Protein AF-A0A4R9A5M0-F1 (afdb_monomer)

Nearest PDB structures (foldseek):
  5f3q-assembly1_B  TM=1.730E-01  e=3.640E+00  Entamoeba histolytica
  5c21-assembly1_A  TM=1.491E-01  e=7.101E+00  Escherichia coli

Structure (mmCIF, N/CA/C/O backbone):
data_AF-A0A4R9A5M0-F1
#
_entry.id   AF-A0A4R9A5M0-F1
#
loop_
_atom_site.group_PDB
_atom_site.id
_atom_site.type_symbol
_atom_site.label_atom_id
_atom_site.label_alt_id
_atom_site.label_comp_id
_atom_site.label_asym_id
_atom_site.label_entity_id
_atom_site.label_seq_id
_atom_site.pdbx_PDB_ins_code
_atom_site.Cartn_x
_atom_site.Cartn_y
_atom_site.Cartn_z
_atom_site.occupancy
_atom_site.B_iso_or_equiv
_atom_site.auth_seq_id
_atom_site.auth_comp_id
_atom_site.auth_asym_id
_atom_site.auth_atom_id
_atom_site.pdbx_PDB_model_num
ATOM 1 N N . MET A 1 1 ? -5.828 -37.920 -7.975 1.00 35.66 1 MET A N 1
ATOM 2 C CA . MET A 1 1 ? -5.058 -37.395 -9.123 1.00 35.66 1 MET A CA 1
ATOM 3 C C . MET A 1 1 ? -5.971 -36.455 -9.887 1.00 35.66 1 MET A C 1
ATOM 5 O O . MET A 1 1 ? -6.717 -36.891 -10.754 1.00 35.66 1 MET A O 1
ATOM 9 N N . GLU A 1 2 ? -6.006 -35.195 -9.462 1.00 32.59 2 GLU A N 1
ATOM 10 C CA . GLU A 1 2 ? -6.803 -34.153 -10.111 1.00 32.59 2 GLU A CA 1
ATOM 11 C C . GLU A 1 2 ? -6.109 -33.715 -11.398 1.00 32.59 2 GLU A C 1
ATOM 13 O O . GLU A 1 2 ? -4.916 -33.412 -11.406 1.00 32.59 2 GLU A O 1
ATOM 18 N N . LYS A 1 3 ? -6.861 -33.736 -12.500 1.00 37.00 3 LYS A N 1
ATOM 19 C CA . LYS A 1 3 ? -6.408 -33.251 -13.800 1.00 37.00 3 LYS A CA 1
ATOM 20 C C . LYS A 1 3 ? -6.193 -31.743 -13.698 1.00 37.00 3 LYS A C 1
ATOM 22 O O . LYS A 1 3 ? -7.129 -30.999 -13.419 1.00 37.00 3 LYS A O 1
ATOM 27 N N . THR A 1 4 ? -4.960 -31.316 -13.939 1.00 44.00 4 THR A N 1
ATOM 28 C CA . THR A 1 4 ? -4.576 -29.928 -14.191 1.00 44.00 4 THR A CA 1
ATOM 29 C C . THR A 1 4 ? -5.423 -29.387 -15.341 1.00 44.00 4 THR A C 1
ATOM 31 O O . THR A 1 4 ? -5.232 -29.778 -16.490 1.00 44.00 4 THR A O 1
ATOM 34 N N . GLY A 1 5 ? -6.411 -28.555 -15.012 1.00 40.84 5 GLY A N 1
ATOM 35 C CA . GLY A 1 5 ? -7.274 -27.904 -15.990 1.00 40.84 5 GLY A CA 1
ATOM 36 C C . GLY A 1 5 ? -6.470 -26.906 -16.809 1.00 40.84 5 GLY A C 1
ATOM 37 O O . GLY A 1 5 ? -6.098 -25.849 -16.301 1.00 40.84 5 GLY A O 1
ATOM 38 N N . GLU A 1 6 ? -6.188 -27.259 -18.060 1.00 36.06 6 GLU A N 1
ATOM 39 C CA . GLU A 1 6 ? -5.744 -26.294 -19.057 1.00 36.06 6 GLU A CA 1
ATOM 40 C C . GLU A 1 6 ? -6.829 -25.217 -19.217 1.00 36.06 6 GLU A C 1
ATOM 42 O O . GLU A 1 6 ? -8.017 -25.558 -19.282 1.00 36.06 6 GLU A O 1
ATOM 47 N N . PRO A 1 7 ? -6.458 -23.925 -19.250 1.00 40.47 7 PRO A N 1
ATOM 48 C CA . PRO A 1 7 ? -7.424 -22.853 -19.422 1.00 40.47 7 PRO A CA 1
ATOM 49 C C . PRO A 1 7 ? -8.140 -23.026 -20.760 1.00 40.47 7 PRO A C 1
ATOM 51 O O . PRO A 1 7 ? -7.517 -23.207 -21.810 1.00 40.47 7 PRO A O 1
ATOM 54 N N . THR A 1 8 ? -9.469 -22.987 -20.727 1.00 39.22 8 THR A N 1
ATOM 55 C CA . THR A 1 8 ? -10.257 -23.168 -21.949 1.00 39.22 8 THR A CA 1
ATOM 56 C C . THR A 1 8 ? -10.152 -21.916 -22.829 1.00 39.22 8 THR A C 1
ATOM 58 O O . THR A 1 8 ? -10.066 -20.799 -22.312 1.00 39.22 8 THR A O 1
ATOM 61 N N . PRO A 1 9 ? -10.224 -22.038 -24.170 1.00 41.62 9 PRO A N 1
ATOM 62 C CA . PRO A 1 9 ? -10.133 -20.897 -25.092 1.00 41.62 9 PRO A CA 1
ATOM 63 C C . PRO A 1 9 ? -11.133 -19.753 -24.822 1.00 41.62 9 PRO A C 1
ATOM 65 O O . PRO A 1 9 ? -10.933 -18.628 -25.283 1.00 41.62 9 PRO A O 1
ATOM 68 N N . GLY A 1 10 ? -12.210 -20.020 -24.072 1.00 34.28 10 GLY A N 1
ATOM 69 C CA . GLY A 1 10 ? -13.182 -19.019 -23.630 1.00 34.28 10 GLY A CA 1
ATOM 70 C C . GLY A 1 10 ? -12.668 -18.075 -22.536 1.00 34.28 10 GLY A C 1
ATOM 71 O O . GLY A 1 10 ? -13.037 -16.904 -22.532 1.00 34.28 10 GLY A O 1
ATOM 72 N N . GLU A 1 11 ? -11.767 -18.527 -21.661 1.00 37.56 11 GLU A N 1
ATOM 73 C CA . GLU A 1 11 ? -11.209 -17.710 -20.570 1.00 37.56 11 GLU A CA 1
ATOM 74 C C . GLU A 1 11 ? -10.209 -16.667 -21.097 1.00 37.56 11 GLU A C 1
ATOM 76 O O . GLU A 1 11 ? -10.134 -15.552 -20.584 1.00 37.56 11 GLU A O 1
ATOM 81 N N . LEU A 1 12 ? -9.525 -16.971 -22.207 1.00 39.72 12 LEU A N 1
ATOM 82 C CA . LEU A 1 12 ? -8.676 -16.019 -22.936 1.00 39.72 12 LEU A CA 1
ATOM 83 C C . LEU A 1 12 ? -9.489 -14.958 -23.702 1.00 39.72 12 LEU A C 1
ATOM 85 O O . LEU A 1 12 ? -8.998 -13.851 -23.928 1.00 39.72 12 LEU A O 1
ATOM 89 N N . ARG A 1 13 ? -10.742 -15.253 -24.083 1.00 34.25 13 ARG A N 1
ATOM 90 C CA . ARG A 1 13 ? -11.608 -14.299 -24.803 1.00 34.25 13 ARG A CA 1
ATOM 91 C C . ARG A 1 13 ? -12.078 -13.138 -23.932 1.00 34.25 13 ARG A C 1
ATOM 93 O O . ARG A 1 13 ? -12.210 -12.036 -24.457 1.00 34.25 13 ARG A O 1
ATOM 100 N N . LEU A 1 14 ? -12.253 -13.339 -22.625 1.00 37.94 14 LEU A N 1
ATOM 101 C CA . LEU A 1 14 ? -12.681 -12.274 -21.708 1.00 37.94 14 LEU A CA 1
ATOM 102 C C . LEU A 1 14 ? -11.653 -11.134 -21.584 1.00 37.94 14 LEU A C 1
ATOM 104 O O . LEU A 1 14 ? -12.050 -9.997 -21.358 1.00 37.94 14 LEU A O 1
ATOM 108 N N . TYR A 1 15 ? -10.363 -11.396 -21.827 1.00 35.31 15 TYR A N 1
ATOM 109 C CA . TYR A 1 15 ? -9.324 -10.354 -21.858 1.00 35.31 15 TYR A CA 1
ATOM 110 C C . TYR A 1 15 ? -9.129 -9.704 -23.235 1.00 35.31 15 TYR A C 1
ATOM 112 O O . TYR A 1 15 ? -8.584 -8.606 -23.322 1.00 35.31 15 TYR A O 1
ATOM 120 N N . ALA A 1 16 ? -9.575 -10.354 -24.312 1.00 40.09 16 ALA A N 1
ATOM 121 C CA . ALA A 1 16 ? -9.420 -9.849 -25.677 1.00 40.09 16 ALA A CA 1
ATOM 122 C C . ALA A 1 16 ? -10.628 -9.033 -26.174 1.00 40.09 16 ALA A C 1
ATOM 124 O O . ALA A 1 16 ? -10.501 -8.302 -27.153 1.00 40.09 16 ALA A O 1
ATOM 125 N N . GLN A 1 17 ? -11.799 -9.166 -25.541 1.00 35.28 17 GLN A N 1
ATOM 126 C CA . GLN A 1 17 ? -13.060 -8.661 -26.100 1.00 35.28 17 GLN A CA 1
ATOM 127 C C . GLN A 1 17 ? -13.553 -7.312 -25.552 1.00 35.28 17 GLN A C 1
ATOM 129 O O . GLN A 1 17 ? -14.550 -6.816 -26.068 1.00 35.28 17 GLN A O 1
ATOM 134 N N . SER A 1 18 ? -12.889 -6.678 -24.576 1.00 38.41 18 SER A N 1
ATOM 135 C CA . SER A 1 18 ? -13.429 -5.453 -23.951 1.00 38.41 18 SER A CA 1
ATOM 136 C C . SER A 1 18 ? -12.561 -4.196 -24.012 1.00 38.41 18 SER A C 1
ATOM 138 O O . SER A 1 18 ? -12.869 -3.232 -23.317 1.00 38.41 18 SER A O 1
ATOM 140 N N . VAL A 1 19 ? -11.508 -4.139 -24.829 1.00 41.75 19 VAL A N 1
ATOM 141 C CA . VAL A 1 19 ? -10.786 -2.875 -25.041 1.00 41.75 19 VAL A CA 1
ATOM 142 C C . VAL A 1 19 ? -10.495 -2.746 -26.527 1.00 41.75 19 VAL A C 1
ATOM 144 O O . VAL A 1 19 ? -9.643 -3.450 -27.066 1.00 41.75 19 VAL A O 1
ATOM 147 N N . SER A 1 20 ? -11.235 -1.867 -27.207 1.00 45.81 20 SER A N 1
ATOM 148 C CA . SER A 1 20 ? -10.822 -1.326 -28.503 1.00 45.81 20 SER A CA 1
ATOM 149 C C . SER A 1 20 ? -9.331 -1.021 -28.429 1.00 45.81 20 SER A C 1
ATOM 151 O O . SER A 1 20 ? -8.917 -0.327 -27.498 1.00 45.81 20 SER A O 1
ATOM 153 N N . ARG A 1 21 ? -8.530 -1.584 -29.349 1.00 41.12 21 ARG A N 1
ATOM 154 C CA . ARG A 1 21 ? -7.079 -1.372 -29.360 1.00 41.12 21 ARG A CA 1
ATOM 155 C C . ARG A 1 21 ? -6.842 0.131 -29.204 1.00 41.12 21 ARG A C 1
ATOM 157 O O . ARG A 1 21 ? -7.335 0.878 -30.047 1.00 41.12 21 ARG A O 1
ATOM 164 N N . PRO A 1 22 ? -6.173 0.565 -28.132 1.00 43.41 22 PRO A N 1
ATOM 165 C CA . PRO A 1 22 ? -6.060 1.978 -27.860 1.00 43.41 22 PRO A CA 1
ATOM 166 C C . PRO A 1 22 ? -5.410 2.700 -29.039 1.00 43.41 22 PRO A C 1
ATOM 168 O O . PRO A 1 22 ? -4.352 2.280 -29.515 1.00 43.41 22 PRO A O 1
ATOM 171 N N . GLU A 1 23 ? -6.063 3.750 -29.535 1.00 37.53 23 GLU A N 1
ATOM 172 C CA . GLU A 1 23 ? -5.488 4.614 -30.560 1.00 37.53 23 GLU A CA 1
ATOM 173 C C . GLU A 1 23 ? -4.326 5.400 -29.931 1.00 37.53 23 GLU A C 1
ATOM 175 O O . GLU A 1 23 ? -4.499 6.097 -28.933 1.00 37.53 23 GLU A O 1
ATOM 180 N N . GLY A 1 24 ? -3.115 5.219 -30.467 1.00 49.28 24 GLY A N 1
ATOM 181 C CA . GLY A 1 24 ? -1.885 5.864 -29.992 1.00 49.28 24 GLY A CA 1
ATOM 182 C C . GLY A 1 24 ? -0.700 4.897 -29.842 1.00 49.28 24 GLY A C 1
ATOM 183 O O . GLY A 1 24 ? -0.868 3.673 -29.889 1.00 49.28 24 GLY A O 1
ATOM 184 N N . PRO A 1 25 ? 0.535 5.403 -29.675 1.00 43.47 25 PRO A N 1
ATOM 185 C CA . PRO A 1 25 ? 1.687 4.554 -29.409 1.00 43.47 25 PRO A CA 1
ATOM 186 C C . PRO A 1 25 ? 1.491 3.848 -28.063 1.00 43.47 25 PRO A C 1
ATOM 188 O O . PRO A 1 25 ? 1.329 4.503 -27.039 1.00 43.47 25 PRO A O 1
ATOM 191 N N . LEU A 1 26 ? 1.595 2.514 -28.026 1.00 42.66 26 LEU A N 1
ATOM 192 C CA . LEU A 1 26 ? 1.544 1.703 -26.790 1.00 42.66 26 LEU A CA 1
ATOM 193 C C . LEU A 1 26 ? 2.497 2.202 -25.679 1.00 42.66 26 LEU A C 1
ATOM 195 O O . LEU A 1 26 ? 2.307 1.896 -24.506 1.00 42.66 26 LEU A O 1
ATOM 199 N N . LEU A 1 27 ? 3.522 2.975 -26.049 1.00 40.44 27 LEU A N 1
ATOM 200 C CA . LEU A 1 27 ? 4.479 3.616 -25.147 1.00 40.44 27 LEU A CA 1
ATOM 201 C C . LEU A 1 27 ? 3.872 4.746 -24.295 1.00 40.44 27 LEU A C 1
ATOM 203 O O . LEU A 1 27 ? 4.370 4.998 -23.199 1.00 40.44 27 LEU A O 1
ATOM 207 N N . GLU A 1 28 ? 2.796 5.397 -24.741 1.00 40.88 28 GLU A N 1
ATOM 208 C CA . GLU A 1 28 ? 2.136 6.479 -23.992 1.00 40.88 28 GLU A CA 1
ATOM 209 C C . GLU A 1 28 ? 1.224 5.954 -22.869 1.00 40.88 28 GLU A C 1
ATOM 211 O O . GLU A 1 28 ? 0.959 6.657 -21.890 1.00 40.88 28 GLU A O 1
ATOM 216 N N . TRP A 1 29 ? 0.826 4.679 -22.951 1.00 45.06 29 TRP A N 1
ATOM 217 C CA . TRP A 1 29 ? -0.177 4.042 -22.088 1.00 45.06 29 TRP A CA 1
ATOM 218 C C . TRP A 1 29 ? 0.340 3.623 -20.708 1.00 45.06 29 TRP A C 1
ATOM 220 O O . TRP A 1 29 ? -0.380 2.982 -19.948 1.00 45.06 29 TRP A O 1
ATOM 230 N N . GLY A 1 30 ? 1.572 3.992 -20.345 1.00 51.84 30 GLY A N 1
ATOM 231 C CA . GLY A 1 30 ? 2.095 3.709 -19.006 1.00 51.84 30 GLY A CA 1
ATOM 232 C C . GLY A 1 30 ? 2.150 2.211 -18.702 1.00 51.84 30 GLY A C 1
ATOM 233 O O . GLY A 1 30 ? 1.792 1.794 -17.604 1.00 51.84 30 GLY A O 1
ATOM 234 N N . LEU A 1 31 ? 2.572 1.403 -19.682 1.00 54.44 31 LEU A N 1
ATOM 235 C CA . LEU A 1 31 ? 2.814 -0.023 -19.481 1.00 54.44 31 LEU A CA 1
ATOM 236 C C . LEU A 1 31 ? 3.771 -0.217 -18.297 1.00 54.44 31 LEU A C 1
ATOM 238 O O . LEU A 1 31 ? 4.841 0.392 -18.261 1.00 54.44 31 LEU A O 1
ATOM 242 N N . LEU A 1 32 ? 3.401 -1.102 -17.366 1.00 61.94 32 LEU A N 1
ATOM 243 C CA . LEU A 1 32 ? 4.216 -1.433 -16.189 1.00 61.94 32 LEU A CA 1
ATOM 244 C C . LEU A 1 32 ? 5.607 -1.964 -16.569 1.00 61.94 32 LEU A C 1
ATOM 246 O O . LEU A 1 32 ? 6.559 -1.832 -15.806 1.00 61.94 32 LEU A O 1
ATOM 250 N N . HIS A 1 33 ? 5.723 -2.566 -17.753 1.00 70.56 33 HIS A N 1
ATOM 251 C CA . HIS A 1 33 ? 6.931 -3.214 -18.254 1.00 70.56 33 HIS A CA 1
ATOM 252 C C . HIS A 1 33 ? 6.864 -3.394 -19.781 1.00 70.56 33 HIS A C 1
ATOM 254 O O . HIS A 1 33 ? 5.792 -3.383 -20.394 1.00 70.56 33 HIS A O 1
ATOM 260 N N . ARG A 1 34 ? 8.009 -3.649 -20.416 1.00 77.12 34 ARG A N 1
ATOM 261 C CA . ARG A 1 34 ? 8.104 -3.983 -21.847 1.00 77.12 34 ARG A CA 1
ATOM 262 C C . ARG A 1 34 ? 7.996 -5.494 -22.047 1.00 77.12 34 ARG A C 1
ATOM 264 O O . ARG A 1 34 ? 8.403 -6.262 -21.184 1.00 77.12 34 ARG A O 1
ATOM 271 N N . ARG A 1 35 ? 7.535 -5.944 -23.222 1.00 76.81 35 ARG A N 1
ATOM 272 C CA . ARG A 1 35 ? 7.482 -7.383 -23.565 1.00 76.81 35 ARG A CA 1
ATOM 273 C C . ARG A 1 35 ? 8.830 -8.084 -23.362 1.00 76.81 35 ARG A C 1
ATOM 275 O O . ARG A 1 35 ? 8.862 -9.173 -22.815 1.00 76.81 35 ARG A O 1
ATOM 282 N N . GLY A 1 36 ? 9.937 -7.440 -23.743 1.00 80.50 36 GLY A N 1
ATOM 283 C CA . GLY A 1 36 ? 11.289 -7.995 -23.583 1.00 80.50 36 GLY A CA 1
ATOM 284 C C . GLY A 1 36 ? 11.764 -8.134 -22.130 1.00 80.50 36 GLY A C 1
ATOM 285 O O . GLY A 1 36 ? 12.877 -8.592 -21.886 1.00 80.50 36 GLY A O 1
ATOM 286 N N . HIS A 1 37 ? 10.959 -7.710 -21.153 1.00 84.31 37 HIS A N 1
ATOM 287 C CA . HIS A 1 37 ? 11.246 -7.945 -19.744 1.00 84.31 37 HIS A CA 1
ATOM 288 C C . HIS A 1 37 ? 10.789 -9.317 -19.256 1.00 84.31 37 HIS A C 1
ATOM 290 O O . HIS A 1 37 ? 11.328 -9.768 -18.248 1.00 84.31 37 HIS A O 1
ATOM 296 N N . TRP A 1 38 ? 9.861 -9.949 -19.975 1.00 84.62 38 TRP A N 1
ATOM 297 C CA . TRP A 1 38 ? 9.206 -11.190 -19.587 1.00 84.62 38 TRP A CA 1
ATOM 298 C C . TRP A 1 38 ? 9.905 -12.423 -20.139 1.00 84.62 38 TRP A C 1
ATOM 300 O O . TRP A 1 38 ? 10.239 -12.478 -21.323 1.00 84.62 38 TRP A O 1
ATOM 310 N N . ASP A 1 39 ? 10.006 -13.438 -19.292 1.00 89.06 39 ASP A N 1
ATOM 311 C CA . ASP A 1 39 ? 10.124 -14.826 -19.711 1.00 89.06 39 ASP A CA 1
ATOM 312 C C . ASP A 1 39 ? 8.705 -15.399 -19.793 1.00 89.06 39 ASP A C 1
ATOM 314 O O . ASP A 1 39 ? 8.147 -15.878 -18.809 1.00 89.06 39 ASP A O 1
ATOM 318 N N . LEU A 1 40 ? 8.065 -15.255 -20.956 1.00 87.06 40 LEU A N 1
ATOM 319 C CA . LEU A 1 40 ? 6.659 -15.638 -21.110 1.00 87.06 40 LEU A CA 1
ATOM 320 C C . LEU A 1 40 ? 6.433 -17.135 -20.883 1.00 87.06 40 LEU A C 1
ATOM 322 O O . LEU A 1 40 ? 5.365 -17.504 -20.412 1.00 87.06 40 LEU A O 1
ATOM 326 N N . GLU A 1 41 ? 7.411 -17.982 -21.193 1.00 89.38 41 GLU A N 1
ATOM 327 C CA . GLU A 1 41 ? 7.273 -19.426 -21.016 1.00 89.38 41 GLU A CA 1
ATOM 328 C C . GLU A 1 41 ? 7.208 -19.783 -19.527 1.00 89.38 41 GLU A C 1
ATOM 330 O O . GLU A 1 41 ? 6.281 -20.467 -19.093 1.00 89.38 41 GLU A O 1
ATOM 335 N N . ALA A 1 42 ? 8.118 -19.229 -18.723 1.00 89.94 42 ALA A N 1
ATOM 336 C CA . ALA A 1 42 ? 8.135 -19.469 -17.284 1.00 89.94 42 ALA A CA 1
ATOM 337 C C . ALA A 1 42 ? 7.043 -18.691 -16.522 1.00 89.94 42 ALA A C 1
ATOM 339 O O . ALA A 1 42 ? 6.487 -19.188 -15.542 1.00 89.94 42 ALA A O 1
ATOM 340 N N . GLN A 1 43 ? 6.730 -17.461 -16.940 1.00 91.19 43 GLN A N 1
ATOM 341 C CA . GLN A 1 43 ? 5.928 -16.527 -16.139 1.00 91.19 43 GLN A CA 1
ATOM 342 C C . GLN A 1 43 ? 4.445 -16.496 -16.508 1.00 91.19 43 GLN A C 1
ATOM 344 O O . GLN A 1 43 ? 3.634 -16.070 -15.687 1.00 91.19 43 GLN A O 1
ATOM 349 N N . LEU A 1 44 ? 4.043 -16.937 -17.703 1.00 89.19 44 LEU A N 1
ATOM 350 C CA . LEU A 1 44 ? 2.630 -16.918 -18.095 1.00 89.19 44 LEU A CA 1
ATOM 351 C C . LEU A 1 44 ? 1.749 -17.831 -17.212 1.00 89.19 44 LEU A C 1
ATOM 353 O O . LEU A 1 44 ? 0.689 -17.370 -16.777 1.00 89.19 44 LEU A O 1
ATOM 357 N N . PRO A 1 45 ? 2.164 -19.065 -16.851 1.00 92.06 45 PRO A N 1
ATOM 358 C CA . PRO A 1 45 ? 1.407 -19.883 -15.899 1.00 92.06 45 PRO A CA 1
ATOM 359 C C . PRO A 1 45 ? 1.292 -19.233 -14.510 1.00 92.06 45 PRO A C 1
ATOM 361 O O . PRO A 1 45 ? 0.241 -19.306 -13.864 1.00 92.06 45 PRO A O 1
ATOM 364 N N . VAL A 1 46 ? 2.358 -18.555 -14.066 1.00 92.25 46 VAL A N 1
ATOM 365 C CA . VAL A 1 46 ? 2.394 -17.819 -12.793 1.00 92.25 46 VAL A CA 1
ATOM 366 C C . VAL A 1 46 ? 1.429 -16.637 -12.835 1.00 92.25 46 VAL A C 1
ATOM 368 O O . VAL A 1 46 ? 0.643 -16.472 -11.909 1.00 92.25 46 VAL A O 1
ATOM 371 N N . LEU A 1 47 ? 1.410 -15.872 -13.931 1.00 89.81 47 LEU A N 1
ATOM 372 C CA . LEU A 1 47 ? 0.480 -14.761 -14.138 1.00 89.81 47 LEU A CA 1
ATOM 373 C C . LEU A 1 47 ? -0.976 -15.212 -14.028 1.00 89.81 47 LEU A C 1
ATOM 375 O O . LEU A 1 47 ? -1.739 -14.612 -13.275 1.00 89.81 47 LEU A O 1
ATOM 379 N N . PHE A 1 48 ? -1.370 -16.273 -14.735 1.00 90.50 48 PHE A N 1
ATOM 380 C CA . PHE A 1 48 ? -2.749 -16.763 -14.663 1.00 90.50 48 PHE A CA 1
ATOM 381 C C . PHE A 1 48 ? -3.113 -17.265 -13.267 1.00 90.50 48 PHE A C 1
ATOM 383 O O . PHE A 1 48 ? -4.208 -16.989 -12.775 1.00 90.50 48 PHE A O 1
ATOM 390 N N . THR A 1 49 ? -2.181 -17.947 -12.601 1.00 90.75 49 THR A N 1
ATOM 391 C CA . THR A 1 49 ? -2.372 -18.384 -11.215 1.00 90.75 49 THR A CA 1
ATOM 392 C C . THR A 1 49 ? -2.543 -17.187 -10.285 1.00 90.75 49 THR A C 1
ATOM 394 O O . THR A 1 49 ? -3.498 -17.156 -9.513 1.00 90.75 49 THR A O 1
ATOM 397 N N . PHE A 1 50 ? -1.681 -16.175 -10.400 1.00 91.12 50 PHE A N 1
ATOM 398 C CA . PHE A 1 50 ? -1.742 -14.948 -9.614 1.00 91.12 50 PHE A CA 1
ATOM 399 C C . PHE A 1 50 ? -3.070 -14.214 -9.822 1.00 91.12 50 PHE A C 1
ATOM 401 O O . PHE A 1 50 ? -3.759 -13.900 -8.854 1.00 91.12 50 PHE A O 1
ATOM 408 N N . VAL A 1 51 ? -3.475 -13.996 -11.076 1.00 90.38 51 VAL A N 1
ATOM 409 C CA . VAL A 1 51 ? -4.740 -13.329 -11.412 1.00 90.38 51 VAL A CA 1
ATOM 410 C C . VAL A 1 51 ? -5.931 -14.098 -10.849 1.00 90.38 51 VAL A C 1
ATOM 412 O O . VAL A 1 51 ? -6.835 -13.483 -10.295 1.00 90.38 51 VAL A O 1
ATOM 415 N N . ARG A 1 52 ? -5.935 -15.433 -10.928 1.00 90.19 52 ARG A N 1
ATOM 416 C CA . ARG A 1 52 ? -7.016 -16.255 -10.367 1.00 90.19 52 ARG A CA 1
ATOM 417 C C . ARG A 1 52 ? -7.073 -16.162 -8.842 1.00 90.19 52 ARG A C 1
ATOM 419 O O . ARG A 1 52 ? -8.155 -15.981 -8.290 1.00 90.19 52 ARG A O 1
ATOM 426 N N . THR A 1 53 ? -5.931 -16.273 -8.169 1.00 91.19 53 THR A N 1
ATOM 427 C CA . THR A 1 53 ? -5.847 -16.277 -6.700 1.00 91.19 53 THR A CA 1
ATOM 428 C C . THR A 1 53 ? -6.110 -14.893 -6.104 1.00 91.19 53 THR A C 1
ATOM 430 O O . THR A 1 53 ? -6.771 -14.774 -5.075 1.00 91.19 53 THR A O 1
ATOM 433 N N . HIS A 1 54 ? -5.648 -13.831 -6.764 1.00 92.75 54 HIS A N 1
ATOM 434 C CA . HIS A 1 54 ? -5.701 -12.453 -6.267 1.00 92.75 54 HIS A CA 1
ATOM 435 C C . HIS A 1 54 ? -6.647 -11.565 -7.082 1.00 92.75 54 HIS A C 1
ATOM 437 O O . HIS A 1 54 ? -6.504 -10.339 -7.096 1.00 92.75 54 HIS A O 1
ATOM 443 N N . ARG A 1 55 ? -7.646 -12.181 -7.730 1.00 91.25 55 ARG A N 1
ATOM 444 C CA . ARG A 1 55 ? -8.579 -11.534 -8.662 1.00 91.25 55 ARG A CA 1
ATOM 445 C C . ARG A 1 55 ? -9.177 -10.242 -8.122 1.00 91.25 55 ARG A C 1
ATOM 447 O O . ARG A 1 55 ? -9.195 -9.249 -8.829 1.00 91.25 55 ARG A O 1
ATOM 454 N N . SER A 1 56 ? -9.599 -10.228 -6.857 1.00 91.81 56 SER A N 1
ATOM 455 C CA . SER A 1 56 ? -10.195 -9.034 -6.241 1.00 91.81 56 SER A CA 1
ATOM 456 C C . SER A 1 56 ? -9.253 -7.821 -6.256 1.00 91.81 56 SER A C 1
ATOM 458 O O . SER A 1 56 ? -9.671 -6.726 -6.625 1.00 91.81 56 SER A O 1
ATOM 460 N N . ALA A 1 57 ? -7.972 -7.998 -5.913 1.00 90.81 57 ALA A N 1
ATOM 461 C CA . ALA A 1 57 ? -7.000 -6.902 -5.929 1.00 90.81 57 ALA A CA 1
ATOM 462 C C . ALA A 1 57 ? -6.668 -6.458 -7.364 1.00 90.81 57 ALA A C 1
ATOM 464 O O . ALA A 1 57 ? -6.553 -5.262 -7.633 1.00 90.81 57 ALA A O 1
ATOM 465 N N . VAL A 1 58 ? -6.544 -7.420 -8.286 1.00 89.44 58 VAL A N 1
ATOM 466 C CA . VAL A 1 58 ? -6.262 -7.158 -9.705 1.00 89.44 58 VAL A CA 1
ATOM 467 C C . VAL A 1 58 ? -7.419 -6.406 -10.363 1.00 89.44 58 VAL A C 1
ATOM 469 O O . VAL A 1 58 ? -7.189 -5.362 -10.966 1.00 89.44 58 VAL A O 1
ATOM 472 N N . ASP A 1 59 ? -8.654 -6.878 -10.199 1.00 89.94 59 ASP A N 1
ATOM 473 C CA . ASP A 1 59 ? -9.849 -6.273 -10.792 1.00 89.94 59 ASP A CA 1
ATOM 474 C C . ASP A 1 59 ? -10.065 -4.848 -10.259 1.00 89.94 59 ASP A C 1
ATOM 476 O O . ASP A 1 59 ? -10.357 -3.937 -11.038 1.00 89.94 59 ASP A O 1
ATOM 480 N N . GLN A 1 60 ? -9.844 -4.611 -8.958 1.00 91.62 60 GLN A N 1
ATOM 481 C CA . GLN A 1 60 ? -9.896 -3.259 -8.389 1.00 91.62 60 GLN A CA 1
ATOM 482 C C . GLN A 1 60 ? -8.814 -2.344 -8.980 1.00 91.62 60 GLN A C 1
ATOM 484 O O . GLN A 1 60 ? -9.110 -1.201 -9.323 1.00 91.62 60 GLN A O 1
ATOM 489 N N . TYR A 1 61 ? -7.578 -2.827 -9.138 1.00 90.75 61 TYR A N 1
ATOM 490 C CA . TYR A 1 61 ? -6.490 -2.030 -9.710 1.00 90.75 61 TYR A CA 1
ATOM 491 C C . TYR A 1 61 ? -6.702 -1.717 -11.194 1.00 90.75 61 TYR A C 1
ATOM 493 O O . TYR A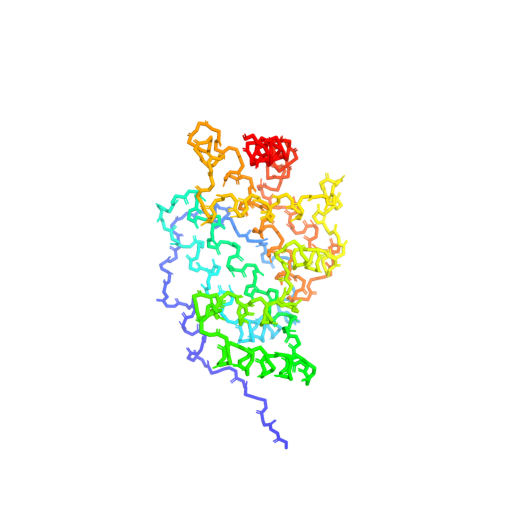 1 61 ? -6.517 -0.576 -11.618 1.00 90.75 61 TYR A O 1
ATOM 501 N N . VAL A 1 62 ? -7.145 -2.699 -11.984 1.00 87.88 62 VAL A N 1
ATOM 502 C CA . VAL A 1 62 ? -7.506 -2.498 -13.394 1.00 87.88 62 VAL A CA 1
ATOM 503 C C . VAL A 1 62 ? -8.661 -1.509 -13.505 1.00 87.88 62 VAL A C 1
ATOM 505 O O . VAL A 1 62 ? -8.597 -0.592 -14.322 1.00 87.88 62 VAL A O 1
ATOM 508 N N . SER A 1 63 ? -9.685 -1.639 -12.659 1.00 87.94 63 SER A N 1
ATOM 509 C CA . SER A 1 63 ? -10.794 -0.682 -12.614 1.00 87.94 63 SER A CA 1
ATOM 510 C C . SER A 1 63 ? -10.278 0.718 -12.302 1.00 87.94 63 SER A C 1
ATOM 512 O O . SER A 1 63 ? -10.541 1.641 -13.064 1.00 87.94 63 SER A O 1
ATOM 514 N N . TYR A 1 64 ? -9.459 0.865 -11.257 1.00 89.38 64 TYR A N 1
ATOM 515 C CA . TYR A 1 64 ? -8.838 2.130 -10.864 1.00 89.38 64 TYR A CA 1
ATOM 516 C C . TYR A 1 64 ? -8.070 2.802 -12.013 1.00 89.38 64 TYR A C 1
ATOM 518 O O . TYR A 1 64 ? -8.260 3.994 -12.252 1.00 89.38 64 TYR A O 1
ATOM 526 N N . LYS A 1 65 ? -7.249 2.050 -12.760 1.00 85.81 65 LYS A N 1
ATOM 527 C CA . LYS A 1 65 ? -6.492 2.588 -13.906 1.00 85.81 65 LYS A CA 1
ATOM 528 C C . LYS A 1 65 ? -7.391 3.043 -15.058 1.00 85.81 65 LYS A C 1
ATOM 530 O O . LYS A 1 65 ? -6.985 3.920 -15.815 1.00 85.81 65 LYS A O 1
ATOM 535 N N . ASN A 1 66 ? -8.591 2.478 -15.168 1.00 81.56 66 ASN A N 1
ATOM 536 C CA . ASN A 1 66 ? -9.545 2.761 -16.235 1.00 81.56 66 ASN A CA 1
ATOM 537 C C . ASN A 1 66 ? -10.671 3.728 -15.831 1.00 81.56 66 ASN A C 1
ATOM 539 O O . ASN A 1 66 ? -11.511 4.023 -16.674 1.00 81.56 66 ASN A O 1
ATOM 543 N N . VAL A 1 67 ? -10.720 4.235 -14.590 1.00 79.44 67 VAL A N 1
ATOM 544 C CA . VAL A 1 67 ? -11.737 5.223 -14.181 1.00 79.44 67 VAL A CA 1
ATOM 545 C C . VAL A 1 67 ? -11.324 6.632 -14.636 1.00 79.44 67 VAL A C 1
ATOM 547 O O . VAL A 1 67 ? -10.401 7.215 -14.052 1.00 79.44 67 VAL A O 1
ATOM 550 N N . PRO A 1 68 ? -12.002 7.242 -15.630 1.00 73.06 68 PRO A N 1
ATOM 551 C CA . PRO A 1 68 ? -11.763 8.638 -15.972 1.00 73.06 68 PRO A CA 1
ATOM 552 C C . PRO A 1 68 ? -12.324 9.574 -14.889 1.00 73.06 68 PRO A C 1
ATOM 554 O O . PRO A 1 68 ? -13.329 9.283 -14.246 1.00 73.06 68 PRO A O 1
ATOM 557 N N . GLY A 1 69 ? -11.690 10.736 -14.705 1.00 73.38 69 GLY A N 1
ATOM 558 C CA . GLY A 1 69 ? -12.307 11.873 -14.006 1.00 73.38 69 GLY A CA 1
ATOM 559 C C . GLY A 1 69 ? -12.467 11.773 -12.481 1.00 73.38 69 GLY A C 1
ATOM 560 O O . GLY A 1 69 ? -13.167 12.598 -11.902 1.00 73.38 69 GLY A O 1
ATOM 561 N N . CYS A 1 70 ? -11.831 10.816 -11.800 1.00 82.38 70 CYS A N 1
ATOM 562 C CA . CYS A 1 70 ? -11.876 10.744 -10.335 1.00 82.38 70 CYS A CA 1
ATOM 563 C C . CYS A 1 70 ? -10.985 11.805 -9.657 1.00 82.38 70 CYS A C 1
ATOM 565 O O . CYS A 1 70 ? -9.864 12.074 -10.099 1.00 82.38 70 CYS A O 1
ATOM 567 N N . THR A 1 71 ? -11.475 12.389 -8.555 1.00 87.12 71 THR A N 1
ATOM 568 C CA . THR A 1 71 ? -10.719 13.351 -7.734 1.00 87.12 71 THR A CA 1
ATOM 569 C C . THR A 1 71 ? -9.514 12.683 -7.067 1.00 87.12 71 THR A C 1
ATOM 571 O O . THR A 1 71 ? -9.495 11.467 -6.859 1.00 87.12 71 THR A O 1
ATOM 574 N N . TRP A 1 72 ? -8.497 13.462 -6.690 1.00 86.00 72 TRP A N 1
ATOM 575 C CA . TRP A 1 72 ? -7.292 12.919 -6.049 1.00 86.00 72 TRP A CA 1
ATOM 576 C C . TRP A 1 72 ? -7.577 12.249 -4.701 1.00 86.00 72 TRP A C 1
ATOM 578 O O . TRP A 1 72 ? -6.992 11.213 -4.401 1.00 86.00 72 TRP A O 1
ATOM 588 N N . GLN A 1 73 ? -8.533 12.774 -3.935 1.00 86.94 73 GLN A N 1
ATOM 589 C CA . GLN A 1 73 ? -9.015 12.168 -2.694 1.00 86.94 73 GLN A CA 1
ATOM 590 C C . GLN A 1 73 ? -9.595 10.775 -2.952 1.00 86.94 73 GLN A C 1
ATOM 592 O O . GLN A 1 73 ? -9.233 9.816 -2.273 1.00 86.94 73 GLN A O 1
ATOM 597 N N . MET A 1 74 ? -10.450 10.648 -3.972 1.00 88.12 74 MET A N 1
ATOM 598 C CA . MET A 1 74 ? -11.045 9.366 -4.343 1.00 88.12 74 MET A CA 1
ATOM 599 C C . MET A 1 74 ? -9.978 8.385 -4.834 1.00 88.12 74 MET A C 1
ATOM 601 O O . MET A 1 74 ? -9.968 7.229 -4.422 1.00 88.12 74 MET A O 1
ATOM 605 N N . ARG A 1 75 ? -9.030 8.849 -5.662 1.00 89.81 75 ARG A N 1
ATOM 606 C CA . ARG A 1 75 ? -7.890 8.035 -6.118 1.00 89.81 75 ARG A CA 1
ATOM 607 C C . ARG A 1 75 ? -7.097 7.476 -4.948 1.00 89.81 75 ARG A C 1
ATOM 609 O O . ARG A 1 75 ? -6.759 6.297 -4.942 1.00 89.81 75 ARG A O 1
ATOM 616 N N . PHE A 1 76 ? -6.817 8.325 -3.971 1.00 90.75 76 PHE A N 1
ATOM 617 C CA . PHE A 1 76 ? -6.074 7.960 -2.781 1.00 90.75 76 PHE A CA 1
ATOM 618 C C . PHE A 1 76 ? -6.821 6.926 -1.934 1.00 90.75 76 PHE A C 1
ATOM 620 O O . PHE A 1 76 ? -6.251 5.891 -1.596 1.00 90.75 76 PHE A O 1
ATOM 627 N N . ALA A 1 77 ? -8.112 7.148 -1.677 1.00 90.44 77 ALA A N 1
ATOM 628 C CA . ALA A 1 77 ? -8.957 6.210 -0.940 1.00 90.44 77 ALA A CA 1
ATOM 629 C C . ALA A 1 77 ? -9.039 4.834 -1.627 1.00 90.44 77 ALA A C 1
ATOM 631 O O . ALA A 1 77 ? -8.838 3.804 -0.981 1.00 90.44 77 ALA A O 1
ATOM 632 N N . VAL A 1 78 ? -9.265 4.815 -2.945 1.00 92.19 78 VAL A N 1
ATOM 633 C CA . VAL A 1 78 ? -9.344 3.579 -3.737 1.00 92.19 78 VAL A CA 1
ATOM 634 C C . VAL A 1 78 ? -8.017 2.821 -3.718 1.00 92.19 78 VAL A C 1
ATOM 636 O O . VAL A 1 78 ? -8.006 1.610 -3.512 1.00 92.19 78 VAL A O 1
ATOM 639 N N . LEU A 1 79 ? -6.884 3.509 -3.873 1.00 93.50 79 LEU A N 1
ATOM 640 C CA . LEU A 1 79 ? -5.576 2.855 -3.864 1.00 93.50 79 LEU A CA 1
ATOM 641 C C . LEU A 1 79 ? -5.228 2.218 -2.521 1.00 93.50 79 LEU A C 1
ATOM 643 O O . LEU A 1 79 ? -4.659 1.126 -2.508 1.00 93.50 79 LEU A O 1
ATOM 647 N N . TYR A 1 80 ? -5.590 2.837 -1.395 1.00 93.19 80 TYR A N 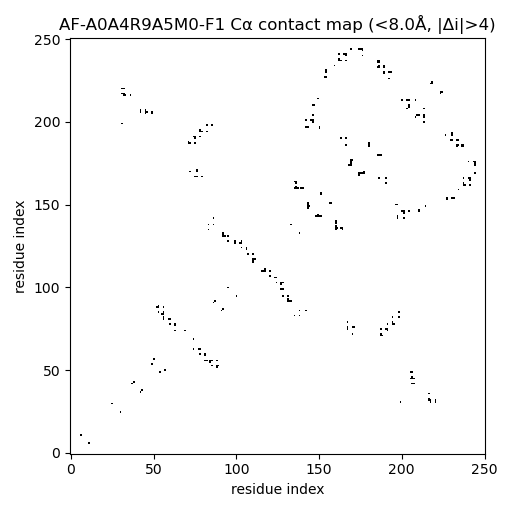1
ATOM 648 C CA . TYR A 1 80 ? -5.393 2.169 -0.107 1.00 93.19 80 TYR A CA 1
ATOM 649 C C . TYR A 1 80 ? -6.242 0.918 0.039 1.00 93.19 80 TYR A C 1
ATOM 651 O O . TYR A 1 80 ? -5.762 -0.092 0.548 1.00 93.19 80 TYR A O 1
ATOM 659 N N . GLN A 1 81 ? -7.481 0.951 -0.444 1.00 93.94 81 GLN A N 1
ATOM 660 C CA . GLN A 1 81 ? -8.312 -0.244 -0.440 1.00 93.94 81 GLN A CA 1
ATOM 661 C C . GLN A 1 81 ? -7.683 -1.355 -1.294 1.00 93.94 81 GLN A C 1
ATOM 663 O O . GLN A 1 81 ? -7.649 -2.514 -0.874 1.00 93.94 81 GLN A O 1
ATOM 668 N N . ILE A 1 82 ? -7.116 -1.002 -2.451 1.00 95.06 82 ILE A N 1
ATOM 669 C CA . ILE A 1 82 ? -6.411 -1.936 -3.335 1.00 95.06 82 ILE A CA 1
ATOM 670 C C . ILE A 1 82 ? -5.193 -2.549 -2.637 1.00 95.06 82 ILE A C 1
ATOM 672 O O . ILE A 1 82 ? -5.043 -3.771 -2.646 1.00 95.06 82 ILE A O 1
ATOM 676 N N . ILE A 1 83 ? -4.325 -1.740 -2.016 1.00 95.81 83 ILE A N 1
ATOM 677 C CA . ILE A 1 83 ? -3.102 -2.257 -1.383 1.00 95.81 83 ILE A CA 1
ATOM 678 C C . ILE A 1 83 ? -3.406 -3.084 -0.132 1.00 95.81 83 ILE A C 1
ATOM 680 O O . ILE A 1 83 ? -2.742 -4.091 0.100 1.00 95.81 83 ILE A O 1
ATOM 684 N N . GLU A 1 84 ? -4.434 -2.724 0.643 1.00 95.19 84 GLU A N 1
ATOM 685 C CA . GLU A 1 84 ? -4.912 -3.557 1.750 1.00 95.19 84 GLU A CA 1
ATOM 686 C C . GLU A 1 84 ? -5.484 -4.881 1.247 1.00 95.19 84 GLU A C 1
ATOM 688 O O . GLU A 1 84 ? -5.217 -5.928 1.837 1.00 95.19 84 GLU A O 1
ATOM 693 N N . THR A 1 85 ? -6.244 -4.850 0.149 1.00 95.06 85 THR A N 1
ATOM 694 C CA . THR A 1 85 ? -6.786 -6.062 -0.475 1.00 95.06 85 THR A CA 1
ATOM 695 C C . THR A 1 85 ? -5.653 -6.962 -0.961 1.00 95.06 85 THR A C 1
ATOM 697 O O . THR A 1 85 ? -5.681 -8.160 -0.688 1.00 95.06 85 THR A O 1
ATOM 700 N N . LEU A 1 86 ? -4.631 -6.401 -1.618 1.00 95.31 86 LEU A N 1
ATOM 701 C CA . LEU A 1 86 ? -3.448 -7.152 -2.035 1.00 95.31 86 LEU A CA 1
ATOM 702 C C . LEU A 1 86 ? -2.725 -7.757 -0.829 1.00 95.31 86 LEU A C 1
ATOM 704 O O . LEU A 1 86 ? -2.437 -8.949 -0.828 1.00 95.31 86 LEU A O 1
ATOM 708 N N . ASP A 1 87 ? -2.463 -6.963 0.210 1.00 95.88 87 ASP A N 1
ATOM 709 C CA . ASP A 1 87 ? -1.793 -7.445 1.416 1.00 95.88 87 ASP A CA 1
ATOM 710 C C . ASP A 1 87 ? -2.574 -8.572 2.101 1.00 95.88 87 ASP A C 1
ATOM 712 O O . ASP A 1 87 ? -1.957 -9.563 2.473 1.00 95.88 87 ASP A O 1
ATOM 716 N N . ARG A 1 88 ? -3.906 -8.474 2.224 1.00 93.62 88 ARG A N 1
ATOM 717 C CA . ARG A 1 88 ? -4.744 -9.556 2.777 1.00 93.62 88 ARG A CA 1
ATOM 718 C C . ARG A 1 88 ? -4.747 -10.795 1.891 1.00 93.62 88 ARG A C 1
ATOM 720 O O . ARG A 1 88 ? -4.784 -11.904 2.411 1.00 93.62 88 ARG A O 1
ATOM 727 N N . ALA A 1 89 ? -4.711 -10.619 0.573 1.00 92.75 89 ALA A N 1
ATOM 728 C CA . ALA A 1 89 ? -4.698 -11.736 -0.360 1.00 92.75 89 ALA A CA 1
ATOM 729 C C . ALA A 1 89 ? -3.352 -12.482 -0.346 1.00 92.75 89 ALA A C 1
ATOM 731 O O . ALA A 1 89 ? -3.337 -13.703 -0.453 1.00 92.75 89 ALA A O 1
ATOM 732 N N . LEU A 1 90 ? -2.236 -11.762 -0.194 1.00 93.50 90 LEU A N 1
ATOM 733 C CA . LEU A 1 90 ? -0.892 -12.344 -0.074 1.00 93.50 90 LEU A CA 1
ATOM 734 C C . LEU A 1 90 ? -0.596 -12.860 1.335 1.00 93.50 90 LEU A C 1
ATOM 736 O O . LEU A 1 90 ? 0.147 -13.819 1.518 1.00 93.50 90 LEU A O 1
ATOM 740 N N . ASN A 1 91 ? -1.153 -12.201 2.345 1.00 93.56 91 ASN A N 1
ATOM 741 C CA . ASN A 1 91 ? -0.881 -12.462 3.745 1.00 93.56 91 ASN A CA 1
ATOM 742 C C . ASN A 1 91 ? -2.192 -12.461 4.547 1.00 93.56 91 ASN A C 1
ATOM 744 O O . ASN A 1 91 ? -2.463 -11.474 5.250 1.00 93.56 91 ASN A O 1
ATOM 748 N N . PRO A 1 92 ? -2.987 -13.545 4.460 1.00 89.62 92 PRO A N 1
ATOM 749 C CA . PRO A 1 92 ? -4.260 -13.652 5.159 1.00 89.62 92 PRO A CA 1
ATOM 750 C C . PRO A 1 92 ? -4.124 -13.292 6.637 1.00 89.62 92 PRO A C 1
ATOM 752 O O . PRO A 1 92 ? -3.164 -13.694 7.304 1.00 89.62 92 PRO A O 1
ATOM 755 N N . ASP A 1 93 ? -5.068 -12.495 7.138 1.00 86.06 93 ASP A N 1
ATOM 756 C CA . ASP A 1 93 ? -5.104 -12.160 8.558 1.00 86.06 93 ASP A CA 1
ATOM 757 C C . ASP A 1 93 ? -5.355 -13.457 9.360 1.00 86.06 93 ASP A C 1
ATOM 759 O O . ASP A 1 93 ? -6.139 -14.307 8.919 1.00 86.06 93 ASP A O 1
ATOM 763 N N . PRO A 1 94 ? -4.667 -13.660 10.500 1.00 83.44 94 PRO A N 1
ATOM 764 C CA . PRO A 1 94 ? -4.810 -14.886 11.273 1.00 83.44 94 PRO A CA 1
ATOM 765 C C . PRO A 1 94 ? -6.253 -15.051 11.770 1.00 83.44 94 PRO A C 1
ATOM 767 O O . PRO A 1 94 ? -6.945 -14.054 12.012 1.00 83.44 94 PRO A O 1
ATOM 770 N N . PRO A 1 95 ? -6.726 -16.297 11.954 1.00 83.56 95 PRO A N 1
ATOM 771 C CA . PRO A 1 95 ? -8.023 -16.526 12.569 1.00 83.56 95 PRO A CA 1
ATOM 772 C C . PRO A 1 95 ? -8.038 -15.962 13.995 1.00 83.56 95 PRO A C 1
ATOM 774 O O . PRO A 1 95 ? -7.018 -15.955 14.687 1.00 83.56 95 PRO A O 1
ATOM 777 N N . LYS A 1 96 ? -9.217 -15.519 14.444 1.00 81.56 96 LYS A N 1
ATOM 778 C CA . LYS A 1 96 ? -9.412 -15.018 15.812 1.00 81.56 96 LYS A CA 1
ATOM 779 C C . LYS A 1 96 ? -9.030 -16.097 16.824 1.00 81.56 96 LYS A C 1
ATOM 781 O O . LYS A 1 96 ? -9.514 -17.225 16.722 1.00 81.56 96 LYS A O 1
ATOM 786 N N . THR A 1 97 ? -8.221 -15.742 17.817 1.00 85.56 97 THR A N 1
ATOM 787 C CA . THR A 1 97 ? -7.797 -16.680 18.865 1.00 85.56 97 THR A CA 1
ATOM 788 C C . THR A 1 97 ? -8.946 -16.993 19.825 1.00 85.56 97 THR A C 1
ATOM 790 O O . THR A 1 97 ? -9.866 -16.190 19.991 1.00 85.56 97 THR A O 1
ATOM 793 N N . GLU A 1 98 ? -8.881 -18.136 20.512 1.00 87.88 98 GLU A N 1
ATOM 794 C CA . GLU A 1 98 ? -9.860 -18.496 21.552 1.00 87.88 98 GLU A CA 1
ATOM 795 C C . GLU A 1 98 ? -9.963 -17.418 22.637 1.00 87.88 98 GLU A C 1
ATOM 797 O O . GLU A 1 98 ? -11.060 -17.055 23.050 1.00 87.88 98 GLU A O 1
ATOM 802 N N . ALA A 1 99 ? -8.832 -16.826 23.036 1.00 85.12 99 ALA A N 1
ATOM 803 C CA . ALA A 1 99 ? -8.800 -15.734 24.005 1.00 85.12 99 ALA A CA 1
ATOM 804 C C . ALA A 1 99 ? -9.588 -14.499 23.531 1.00 85.12 99 ALA A C 1
ATOM 806 O O . ALA A 1 99 ? -10.275 -13.867 24.327 1.00 85.12 99 ALA A O 1
ATOM 807 N N . GLN A 1 100 ? -9.539 -14.163 22.238 1.00 82.00 100 GLN A N 1
ATOM 808 C CA . GLN A 1 100 ? -10.318 -13.052 21.681 1.00 82.00 100 GLN A CA 1
ATOM 809 C C . GLN A 1 100 ? -11.807 -13.372 21.608 1.00 82.00 100 GLN A C 1
ATOM 811 O O . GLN A 1 100 ? -12.636 -12.506 21.874 1.00 82.00 100 GLN A O 1
ATOM 816 N N . GLN A 1 101 ? -12.150 -14.609 21.254 1.00 85.06 101 GLN A N 1
ATOM 817 C CA . GLN A 1 101 ? -13.538 -15.066 21.253 1.00 85.06 101 GLN A CA 1
ATOM 818 C C . GLN A 1 101 ? -14.107 -15.048 22.678 1.00 85.06 101 GLN A C 1
ATOM 820 O O . GLN A 1 101 ? -15.210 -14.548 22.897 1.00 85.06 101 GLN A O 1
ATOM 825 N N . ALA A 1 102 ? -13.318 -15.493 23.660 1.00 88.00 102 ALA A N 1
ATOM 826 C CA . ALA A 1 102 ? -13.657 -15.422 25.074 1.00 88.00 102 ALA A CA 1
ATOM 827 C C . ALA A 1 102 ? -13.784 -13.971 25.565 1.00 88.00 102 ALA A C 1
ATOM 829 O O . ALA A 1 102 ? -14.745 -13.657 26.261 1.00 88.00 102 ALA A O 1
ATOM 830 N N . ALA A 1 103 ? -12.877 -13.072 25.167 1.00 85.88 103 ALA A N 1
ATOM 831 C CA . ALA A 1 103 ? -12.950 -11.650 25.504 1.00 85.88 103 ALA A CA 1
ATOM 832 C C . ALA A 1 103 ? -14.193 -10.974 24.900 1.00 85.88 103 ALA A C 1
ATOM 834 O O . ALA A 1 103 ? -14.886 -10.235 25.595 1.00 85.88 103 ALA A O 1
ATOM 835 N N . ALA A 1 104 ? -14.525 -11.275 23.640 1.00 84.88 104 ALA A N 1
ATOM 836 C CA . ALA A 1 104 ? -15.746 -10.799 22.992 1.00 84.88 104 ALA A CA 1
ATOM 837 C C . ALA A 1 104 ? -17.005 -11.273 23.732 1.00 84.88 104 ALA A C 1
ATOM 839 O O . ALA A 1 104 ? -17.894 -10.470 24.015 1.00 84.88 104 ALA A O 1
ATOM 840 N N . ALA A 1 105 ? -17.053 -12.554 24.110 1.00 87.31 105 ALA A N 1
ATOM 841 C CA . ALA A 1 105 ? -18.155 -13.110 24.889 1.00 87.31 105 ALA A CA 1
ATOM 842 C C . ALA A 1 105 ? -18.236 -12.506 26.304 1.00 87.31 105 ALA A C 1
ATOM 844 O O . ALA A 1 105 ? -19.329 -12.249 26.806 1.00 87.31 105 ALA A O 1
ATOM 845 N N . ALA A 1 106 ? -17.096 -12.254 26.953 1.00 88.75 106 ALA A N 1
ATOM 846 C CA . ALA A 1 106 ? -17.044 -11.619 28.267 1.00 88.75 106 ALA A CA 1
ATOM 847 C C . ALA A 1 106 ? -17.564 -10.176 28.217 1.00 88.75 106 ALA A C 1
ATOM 849 O O . ALA A 1 106 ? -18.381 -9.797 29.050 1.00 88.75 106 ALA A O 1
ATOM 850 N N . ILE A 1 107 ? -17.168 -9.399 27.206 1.00 85.81 107 ILE A N 1
ATOM 851 C CA . ILE A 1 107 ? -17.655 -8.027 27.021 1.00 85.81 107 ILE A CA 1
ATOM 852 C C . ILE A 1 107 ? -19.158 -8.006 26.742 1.00 85.81 107 ILE A C 1
ATOM 854 O O . ILE A 1 107 ? -19.861 -7.196 27.335 1.00 85.81 107 ILE A O 1
ATOM 858 N N . GLN A 1 108 ? -19.683 -8.938 25.941 1.00 85.94 108 GLN A N 1
ATOM 859 C CA . GLN A 1 108 ? -21.134 -9.071 25.763 1.00 85.94 108 GLN A CA 1
ATOM 860 C C . GLN A 1 108 ? -21.868 -9.339 27.084 1.00 85.94 108 GLN A C 1
ATOM 862 O O . GLN A 1 108 ? -22.927 -8.761 27.316 1.00 85.94 108 GLN A O 1
ATOM 867 N N . LYS A 1 109 ? -21.304 -10.171 27.972 1.00 89.94 109 LYS A N 1
ATOM 868 C CA . LYS A 1 109 ? -21.885 -10.419 29.303 1.00 89.94 109 LYS A CA 1
ATOM 869 C C . LYS A 1 109 ? -21.872 -9.170 30.182 1.00 89.94 109 LYS A C 1
ATOM 871 O O . LYS A 1 109 ? -22.881 -8.884 30.813 1.00 89.94 109 LYS A O 1
ATOM 876 N N . VAL A 1 110 ? -20.761 -8.432 30.205 1.00 90.62 110 VAL A N 1
ATOM 877 C CA . VAL A 1 110 ? -20.629 -7.197 30.998 1.00 90.62 110 VAL A CA 1
ATOM 878 C C . VAL A 1 110 ? -21.597 -6.124 30.499 1.00 90.62 110 VAL A C 1
ATOM 880 O O . VAL A 1 110 ? -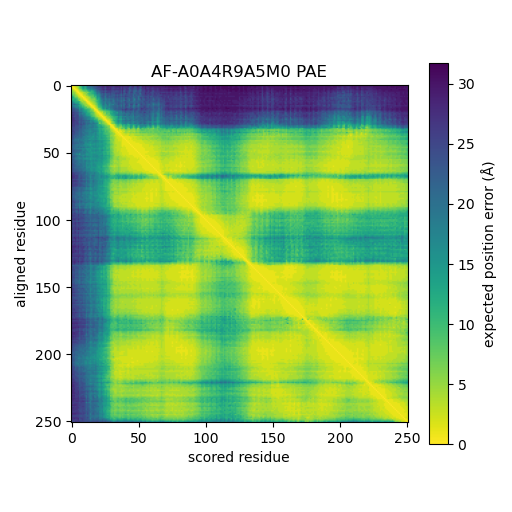22.323 -5.542 31.295 1.00 90.62 110 VAL A O 1
ATOM 883 N N . VAL A 1 111 ? -21.688 -5.920 29.182 1.00 87.88 111 VAL A N 1
ATOM 884 C CA . VAL A 1 111 ? -22.646 -4.981 28.573 1.00 87.88 111 VAL A CA 1
ATOM 885 C C . VAL A 1 111 ? -24.093 -5.351 28.910 1.00 87.88 111 VAL A C 1
ATOM 887 O O . VAL A 1 111 ? -24.899 -4.472 29.194 1.00 87.88 111 VAL A O 1
ATOM 890 N N . ALA A 1 112 ? -24.432 -6.644 28.918 1.00 88.06 112 ALA A N 1
ATOM 891 C CA . ALA A 1 112 ? -25.776 -7.099 29.275 1.00 88.06 112 ALA A CA 1
ATOM 892 C C . ALA A 1 112 ? -26.121 -6.874 30.759 1.00 88.06 112 ALA A C 1
ATOM 894 O O . ALA A 1 112 ? -27.296 -6.765 31.102 1.00 88.06 112 ALA A O 1
ATOM 895 N N . GLN A 1 113 ? -25.113 -6.831 31.635 1.00 92.94 113 GLN A N 1
ATOM 896 C CA . GLN A 1 113 ? -25.277 -6.608 33.074 1.00 92.94 113 GLN A CA 1
ATOM 897 C C . GLN A 1 113 ? -25.288 -5.123 33.446 1.00 92.94 113 GLN A C 1
ATOM 899 O O . GLN A 1 113 ? -25.883 -4.765 34.457 1.00 92.94 113 GLN A O 1
ATOM 904 N N . GLU A 1 114 ? -24.685 -4.268 32.620 1.00 91.88 114 GLU A N 1
ATOM 905 C CA . GLU A 1 114 ? -24.540 -2.836 32.869 1.00 91.88 114 GLU A CA 1
ATOM 906 C C . GLU A 1 114 ? -25.214 -2.019 31.754 1.00 91.88 114 GLU A C 1
ATOM 908 O O . GLU A 1 114 ? -24.573 -1.683 30.753 1.00 91.88 114 GLU A O 1
ATOM 913 N N . PRO A 1 115 ? -26.498 -1.633 31.912 1.00 90.19 115 PRO A N 1
ATOM 914 C CA . PRO A 1 115 ? -27.255 -0.910 30.887 1.00 90.19 115 PRO A CA 1
ATOM 915 C C . PRO A 1 115 ? -26.592 0.391 30.414 1.00 90.19 115 PRO A C 1
ATOM 917 O O . PRO A 1 115 ? -26.781 0.802 29.271 1.00 90.19 115 PRO A O 1
ATOM 920 N N . MET A 1 116 ? -25.780 1.023 31.267 1.00 94.12 116 MET A N 1
ATOM 921 C CA . MET A 1 116 ? -25.0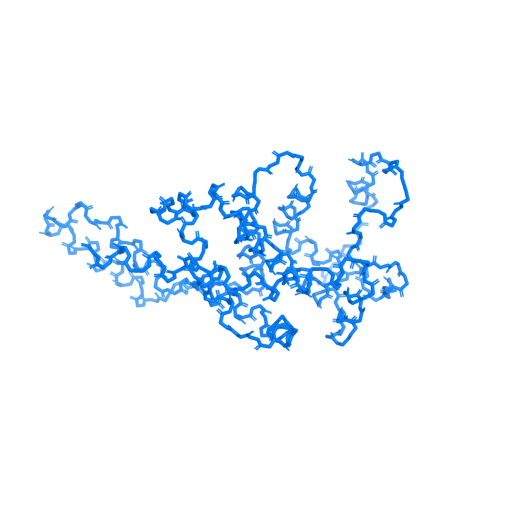11 2.224 30.924 1.00 94.12 116 MET A CA 1
ATOM 922 C C . MET A 1 116 ? -23.947 1.991 29.840 1.00 94.12 116 MET A C 1
ATOM 924 O O . MET A 1 116 ? -23.503 2.949 29.212 1.00 94.12 116 MET A O 1
ATOM 928 N N . LEU A 1 117 ? -23.541 0.739 29.604 1.00 89.88 117 LEU A N 1
ATOM 929 C CA . LEU A 1 117 ? -22.555 0.377 28.586 1.00 89.88 117 LEU A CA 1
ATOM 930 C C . LEU A 1 117 ? -23.176 0.098 27.212 1.00 89.88 117 LEU A C 1
ATOM 932 O O . LEU A 1 117 ? -22.444 0.028 26.226 1.00 89.88 117 LEU A O 1
ATOM 936 N N . MET A 1 118 ? -24.506 -0.012 27.122 1.00 85.88 118 MET A N 1
ATOM 937 C CA . MET A 1 118 ? -25.217 -0.280 25.865 1.00 85.88 118 MET A CA 1
ATOM 938 C C . MET A 1 118 ? -24.813 0.658 24.712 1.00 85.88 118 MET A C 1
ATOM 940 O O . MET A 1 118 ? -24.563 0.139 23.620 1.00 85.88 118 MET A O 1
ATOM 944 N N . PRO A 1 119 ? -24.655 1.986 24.912 1.00 92.25 119 PRO A N 1
ATOM 945 C CA . PRO A 1 119 ? -24.233 2.891 23.839 1.00 92.25 119 PRO A CA 1
ATOM 946 C C . PRO A 1 119 ? -22.837 2.595 23.273 1.00 92.25 119 PRO A C 1
ATOM 948 O O . PRO A 1 119 ? -22.558 2.947 22.133 1.00 92.25 119 PRO A O 1
ATOM 951 N N . PHE A 1 120 ? -21.967 1.934 24.043 1.00 88.25 120 PHE A N 1
ATOM 952 C CA . PHE A 1 120 ? -20.577 1.652 23.666 1.00 88.25 120 PHE A CA 1
ATOM 953 C C . PHE A 1 120 ? -20.379 0.234 23.117 1.00 88.25 120 PHE A C 1
ATOM 955 O O . PHE A 1 120 ? -19.264 -0.146 22.765 1.00 88.25 120 PHE A O 1
ATOM 962 N N . THR A 1 121 ? -21.439 -0.577 23.045 1.00 83.38 121 THR A N 1
ATOM 963 C CA . THR A 1 121 ? -21.349 -2.004 22.691 1.00 83.38 121 THR A CA 1
ATOM 964 C C . THR A 1 121 ? -20.676 -2.236 21.343 1.00 83.38 121 THR A C 1
ATOM 966 O O . THR A 1 121 ? -19.820 -3.113 21.227 1.00 83.38 121 THR A O 1
ATOM 969 N N . GLU A 1 122 ? -21.047 -1.456 20.327 1.00 79.94 122 GLU A N 1
ATOM 970 C CA . GLU A 1 122 ? -20.478 -1.577 18.982 1.00 79.94 122 GLU A CA 1
ATOM 971 C C . GLU A 1 122 ? -18.992 -1.217 18.970 1.00 79.94 122 GLU A C 1
ATOM 973 O O . GLU A 1 122 ? -18.187 -1.942 18.387 1.00 79.94 122 GLU A O 1
ATOM 978 N N . GLU A 1 123 ? -18.610 -0.147 19.668 1.00 84.88 123 GLU A N 1
ATOM 979 C CA . GLU A 1 123 ? -17.221 0.302 19.766 1.00 84.88 123 GLU A CA 1
ATOM 980 C C . GLU A 1 123 ? -16.355 -0.714 20.519 1.00 84.88 123 GLU A C 1
ATOM 982 O O . GLU A 1 123 ? -15.275 -1.078 20.052 1.00 84.88 123 GLU A O 1
ATOM 987 N N . LEU A 1 124 ? -16.859 -1.261 21.628 1.00 82.75 124 LEU A N 1
ATOM 988 C CA . LEU A 1 124 ? -16.179 -2.302 22.398 1.00 82.75 124 LEU A CA 1
ATOM 989 C C . LEU A 1 124 ? -16.011 -3.590 21.585 1.00 82.75 124 LEU A C 1
ATOM 991 O O . LEU A 1 124 ? -14.926 -4.173 21.563 1.00 82.75 124 LEU A O 1
ATOM 995 N N . GLN A 1 125 ? -17.056 -4.037 20.883 1.00 78.56 125 GLN A N 1
ATOM 996 C CA . GLN A 1 125 ? -16.959 -5.208 20.010 1.00 78.56 125 GLN A CA 1
ATOM 997 C C . GLN A 1 125 ? -15.978 -4.969 18.862 1.00 78.56 125 GLN A C 1
ATOM 999 O O . GLN A 1 125 ? -15.141 -5.829 18.588 1.00 78.56 125 GLN A O 1
ATOM 1004 N N . SER A 1 126 ? -16.052 -3.803 18.223 1.00 77.94 126 SER A N 1
ATOM 1005 C CA . SER A 1 126 ? -15.136 -3.378 17.167 1.00 77.94 126 SER A CA 1
ATOM 1006 C C . SER A 1 126 ? -13.686 -3.402 17.660 1.00 77.94 126 SER A C 1
ATOM 1008 O O . SER A 1 126 ? -12.840 -4.061 17.053 1.00 77.94 126 SER A O 1
ATOM 1010 N N . ALA A 1 127 ? -13.406 -2.811 18.826 1.00 80.75 127 ALA A N 1
ATOM 1011 C CA . ALA A 1 127 ? -12.076 -2.783 19.422 1.00 80.75 127 ALA A CA 1
ATOM 1012 C C . ALA A 1 127 ? -11.489 -4.192 19.588 1.00 80.75 127 ALA A C 1
ATOM 1014 O O . ALA A 1 127 ? -10.372 -4.431 19.136 1.00 80.75 127 ALA A O 1
ATOM 1015 N N . ILE A 1 128 ? -12.256 -5.147 20.136 1.00 78.69 128 ILE A N 1
ATOM 1016 C CA . ILE A 1 128 ? -11.824 -6.550 20.303 1.00 78.69 128 ILE A CA 1
ATOM 1017 C C . ILE A 1 128 ? -11.554 -7.215 18.951 1.00 78.69 128 ILE A C 1
ATOM 1019 O O . ILE A 1 128 ? -10.553 -7.916 18.780 1.00 78.69 128 ILE A O 1
ATOM 1023 N N . GLN A 1 129 ? -12.459 -7.020 17.989 1.00 71.62 129 GLN A N 1
ATOM 1024 C CA . GLN A 1 129 ? -12.354 -7.634 16.668 1.00 71.62 129 GLN A CA 1
ATOM 1025 C C . GLN A 1 129 ? -11.149 -7.108 15.884 1.00 71.62 129 GLN A C 1
ATOM 1027 O O . GLN A 1 129 ? -10.548 -7.864 15.119 1.00 71.62 129 GLN A O 1
ATOM 1032 N N . HIS A 1 130 ? -10.769 -5.850 16.102 1.00 72.12 130 HIS A N 1
ATOM 1033 C CA . HIS A 1 130 ? -9.671 -5.203 15.397 1.00 72.12 130 HIS A CA 1
ATOM 1034 C C . HIS A 1 130 ? -8.309 -5.306 16.100 1.00 72.12 130 HIS A C 1
ATOM 1036 O O . HIS A 1 130 ? -7.314 -4.964 15.468 1.00 72.12 130 HIS A O 1
ATOM 1042 N N . VAL A 1 131 ? -8.212 -5.861 17.321 1.00 71.38 131 VAL A N 1
ATOM 1043 C CA . VAL A 1 131 ? -6.937 -5.993 18.074 1.00 71.38 131 VAL A CA 1
ATOM 1044 C C . VAL A 1 131 ? -5.809 -6.644 17.261 1.00 71.38 131 VAL A C 1
ATOM 1046 O O . VAL A 1 131 ? -4.649 -6.277 17.417 1.00 71.38 131 VAL A O 1
ATOM 1049 N N . GLN A 1 132 ? -6.124 -7.614 16.397 1.00 68.25 132 GLN A N 1
ATOM 1050 C CA . GLN A 1 132 ? -5.124 -8.304 15.566 1.00 68.25 132 GLN A CA 1
ATOM 1051 C C . GLN A 1 132 ? -5.098 -7.850 14.106 1.00 68.25 132 GLN A C 1
ATOM 1053 O O . GLN A 1 132 ? -4.223 -8.278 13.348 1.00 68.25 132 GLN A O 1
ATOM 1058 N N . VAL A 1 133 ? -6.033 -6.994 13.688 1.00 77.75 133 VAL A N 1
ATOM 1059 C CA . VAL A 1 133 ? -6.059 -6.512 12.309 1.00 77.75 133 VAL A CA 1
ATOM 1060 C C . VAL A 1 133 ? -4.878 -5.575 12.128 1.00 77.75 133 VAL A C 1
ATOM 1062 O O . VAL A 1 133 ? -4.791 -4.529 12.767 1.00 77.75 133 VAL A O 1
ATOM 1065 N N . LYS A 1 134 ? -3.956 -5.951 11.237 1.00 84.75 134 LYS A N 1
ATOM 1066 C CA . LYS A 1 134 ? -2.785 -5.119 10.966 1.00 84.75 134 LYS A CA 1
ATOM 1067 C C . LYS A 1 134 ? -3.220 -3.746 10.471 1.00 84.75 134 LYS A C 1
ATOM 1069 O O . LYS A 1 134 ? -4.022 -3.649 9.535 1.00 84.75 134 LYS A O 1
ATOM 1074 N N . SER A 1 135 ? -2.650 -2.706 11.074 1.00 91.06 135 SER A N 1
ATOM 1075 C CA . SER A 1 135 ? -2.844 -1.329 10.632 1.00 91.06 135 SER A CA 1
ATOM 1076 C C . SER A 1 135 ? -2.266 -1.132 9.233 1.00 91.06 135 SER A C 1
ATOM 1078 O O . SER A 1 135 ? -1.366 -1.862 8.811 1.00 91.06 135 SER A O 1
ATOM 1080 N N . LEU A 1 136 ? -2.734 -0.112 8.513 1.00 92.69 136 LEU A N 1
ATOM 1081 C CA . LEU A 1 136 ? -2.212 0.206 7.184 1.00 92.69 136 LEU A CA 1
ATOM 1082 C C . LEU A 1 136 ? -0.681 0.365 7.187 1.00 92.69 136 LEU A C 1
ATOM 1084 O O . LEU A 1 136 ? -0.008 -0.231 6.352 1.00 92.69 136 LEU A O 1
ATOM 1088 N N . ALA A 1 137 ? -0.110 1.070 8.169 1.00 95.50 137 ALA A N 1
ATOM 1089 C CA . ALA A 1 137 ? 1.342 1.216 8.296 1.00 95.50 137 ALA A CA 1
ATOM 1090 C C . ALA A 1 137 ? 2.063 -0.138 8.435 1.00 95.50 137 ALA A C 1
ATOM 1092 O O . ALA A 1 137 ? 3.091 -0.371 7.796 1.00 95.50 137 ALA A O 1
ATOM 1093 N N . GLN A 1 138 ? 1.507 -1.064 9.226 1.00 95.00 138 GLN A N 1
ATOM 1094 C CA . GLN A 1 138 ? 2.054 -2.416 9.381 1.00 95.00 138 GLN A CA 1
ATOM 1095 C C . GLN A 1 138 ? 1.963 -3.223 8.080 1.00 95.00 138 GLN A C 1
ATOM 1097 O O . GLN A 1 138 ? 2.902 -3.949 7.748 1.00 95.00 138 GLN A O 1
ATOM 1102 N N . ARG A 1 139 ? 0.864 -3.085 7.329 1.00 95.88 139 ARG A N 1
ATOM 1103 C CA . ARG A 1 139 ? 0.681 -3.733 6.020 1.00 95.88 139 ARG A CA 1
ATOM 1104 C C . ARG A 1 139 ? 1.671 -3.194 4.989 1.00 95.88 139 ARG A C 1
ATOM 1106 O O . ARG A 1 139 ? 2.381 -3.978 4.367 1.00 95.88 139 ARG A O 1
ATOM 1113 N N . LEU A 1 140 ? 1.804 -1.870 4.880 1.00 96.94 140 LEU A N 1
ATOM 1114 C CA . LEU A 1 140 ? 2.789 -1.223 4.006 1.00 96.94 140 LEU A CA 1
ATOM 1115 C C . LEU A 1 140 ? 4.222 -1.638 4.369 1.00 96.94 140 LEU A C 1
ATOM 1117 O O . LEU A 1 140 ? 5.021 -1.924 3.483 1.00 96.94 140 LEU A O 1
ATOM 1121 N N . SER A 1 141 ? 4.536 -1.734 5.665 1.00 97.25 141 SER A N 1
ATOM 1122 C CA . SER A 1 141 ? 5.835 -2.222 6.145 1.00 97.25 141 SER A CA 1
ATOM 1123 C C . SER A 1 141 ? 6.114 -3.658 5.733 1.00 97.25 141 SER A C 1
ATOM 1125 O O . SER A 1 141 ? 7.185 -3.938 5.195 1.00 97.25 141 SER A O 1
ATOM 1127 N N . ARG A 1 142 ? 5.140 -4.556 5.915 1.00 96.50 142 ARG A N 1
ATOM 1128 C CA . ARG A 1 142 ? 5.255 -5.954 5.494 1.00 96.50 142 ARG A CA 1
ATOM 1129 C C . ARG A 1 142 ? 5.465 -6.069 3.987 1.00 96.50 142 ARG A C 1
ATOM 1131 O O . ARG A 1 142 ? 6.385 -6.764 3.570 1.00 96.50 142 ARG A O 1
ATOM 1138 N N . LEU A 1 143 ? 4.648 -5.392 3.184 1.00 96.94 143 LEU A N 1
ATOM 1139 C CA . LEU A 1 143 ? 4.765 -5.439 1.728 1.00 96.94 143 LEU A CA 1
ATOM 1140 C C . LEU A 1 143 ? 6.110 -4.882 1.246 1.00 96.94 143 LEU A C 1
ATOM 1142 O O . LEU A 1 143 ? 6.760 -5.503 0.410 1.00 96.94 143 LEU A O 1
ATOM 1146 N N . ASP A 1 144 ? 6.566 -3.754 1.790 1.00 97.25 144 ASP A N 1
ATOM 1147 C CA . ASP A 1 144 ? 7.875 -3.193 1.447 1.00 97.25 144 ASP A CA 1
ATOM 1148 C C . ASP A 1 144 ? 9.012 -4.138 1.866 1.00 97.25 144 ASP A C 1
ATOM 1150 O O . ASP A 1 144 ? 9.925 -4.384 1.086 1.00 97.25 144 ASP A O 1
ATOM 1154 N N . GLN A 1 145 ? 8.929 -4.773 3.039 1.00 96.75 145 GLN A N 1
ATOM 1155 C CA . GLN A 1 145 ? 9.896 -5.790 3.465 1.00 96.75 145 GLN A CA 1
ATOM 1156 C C . GLN A 1 145 ? 9.907 -7.008 2.532 1.00 96.75 145 GLN A C 1
ATOM 1158 O O . GLN A 1 145 ? 10.977 -7.472 2.141 1.00 96.75 145 GLN A O 1
ATOM 1163 N N . GLN A 1 146 ? 8.735 -7.509 2.136 1.00 95.19 146 GLN A N 1
ATOM 1164 C CA . GLN A 1 146 ? 8.613 -8.584 1.147 1.00 95.19 146 GLN A CA 1
ATOM 1165 C C . GLN A 1 146 ? 9.153 -8.151 -0.219 1.00 95.19 146 GLN A C 1
ATOM 1167 O O . GLN A 1 146 ? 9.603 -8.989 -0.999 1.00 95.19 146 GLN A O 1
ATOM 1172 N N . ALA A 1 147 ? 9.134 -6.847 -0.503 1.00 94.75 147 ALA A N 1
ATOM 1173 C CA . ALA A 1 147 ? 9.781 -6.219 -1.644 1.00 94.75 147 ALA A CA 1
ATOM 1174 C C . ALA A 1 147 ? 11.273 -5.908 -1.423 1.00 94.75 147 ALA A C 1
ATOM 1176 O O . ALA A 1 147 ? 11.842 -5.074 -2.123 1.00 94.75 147 ALA A O 1
ATOM 1177 N N . ASN A 1 148 ? 11.916 -6.556 -0.447 1.00 94.44 148 ASN A N 1
ATOM 1178 C CA . ASN A 1 148 ? 13.314 -6.333 -0.074 1.00 94.44 148 ASN A CA 1
ATOM 1179 C C . ASN A 1 148 ? 13.630 -4.866 0.291 1.00 94.44 148 ASN A C 1
ATOM 1181 O O . ASN A 1 148 ? 14.714 -4.357 0.012 1.00 94.44 148 ASN A O 1
ATOM 1185 N N . GLY A 1 149 ? 12.659 -4.167 0.881 1.00 94.88 149 GLY A N 1
ATOM 1186 C CA . GLY A 1 149 ? 12.760 -2.760 1.260 1.00 94.88 149 GLY A CA 1
ATOM 1187 C C . GLY A 1 149 ? 12.916 -1.809 0.075 1.00 94.88 149 GLY A C 1
ATOM 1188 O O . GL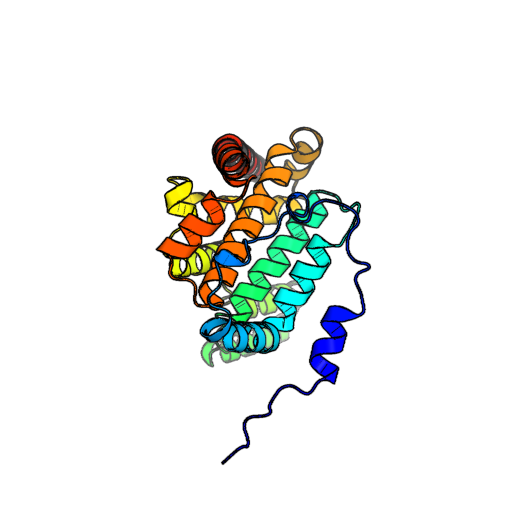Y A 1 149 ? 13.516 -0.751 0.251 1.00 94.88 149 GLY A O 1
ATOM 1189 N N . PHE A 1 150 ? 12.450 -2.188 -1.122 1.00 94.00 150 PHE A N 1
ATOM 1190 C CA . PHE A 1 150 ? 12.693 -1.453 -2.366 1.00 94.00 150 PHE A CA 1
ATOM 1191 C C . PHE A 1 150 ? 12.352 0.037 -2.262 1.00 94.00 150 PHE A C 1
ATOM 1193 O O . PHE A 1 150 ? 13.205 0.882 -2.522 1.00 94.00 150 PHE A O 1
ATOM 1200 N N . LEU A 1 151 ? 11.131 0.373 -1.841 1.00 93.25 151 LEU A N 1
ATOM 1201 C CA . LEU A 1 151 ? 10.687 1.766 -1.761 1.00 93.25 151 LEU A CA 1
ATOM 1202 C C . LEU A 1 151 ? 11.451 2.523 -0.678 1.00 93.25 151 LEU A C 1
ATOM 1204 O O . LEU A 1 151 ? 11.890 3.649 -0.899 1.00 93.25 151 LEU A O 1
ATOM 1208 N N . SER A 1 152 ? 11.665 1.887 0.474 1.00 95.38 152 SER A N 1
ATOM 1209 C CA . SER A 1 152 ? 12.467 2.489 1.536 1.00 95.38 152 SER A CA 1
ATOM 1210 C C . SER A 1 152 ? 13.920 2.748 1.136 1.00 95.38 152 SER A C 1
ATOM 1212 O O . SER A 1 152 ? 14.494 3.745 1.568 1.00 95.38 152 SER A O 1
ATOM 1214 N N . ALA A 1 153 ? 14.512 1.889 0.306 1.00 94.06 153 ALA A N 1
ATOM 1215 C CA . ALA A 1 153 ? 15.855 2.086 -0.225 1.00 94.06 153 ALA A CA 1
ATOM 1216 C C . ALA A 1 153 ? 15.898 3.224 -1.255 1.00 94.06 153 ALA A C 1
ATOM 1218 O O . ALA A 1 153 ? 16.789 4.064 -1.192 1.00 94.06 153 ALA A O 1
ATOM 1219 N N . GLU A 1 154 ? 14.925 3.292 -2.168 1.00 91.94 154 GLU A N 1
ATOM 1220 C CA . GLU A 1 154 ? 14.861 4.346 -3.191 1.00 91.94 154 GLU A CA 1
ATOM 1221 C C . GLU A 1 154 ? 14.675 5.740 -2.590 1.00 91.94 154 GLU A C 1
ATOM 1223 O O . GLU A 1 154 ? 15.240 6.717 -3.088 1.00 91.94 154 GLU A O 1
ATOM 1228 N N . LEU A 1 155 ? 13.898 5.836 -1.513 1.00 91.25 155 LEU A N 1
ATOM 1229 C CA . LEU A 1 155 ? 13.581 7.096 -0.844 1.00 91.25 155 LEU A CA 1
ATOM 1230 C C . LEU A 1 155 ? 14.586 7.483 0.238 1.00 91.25 155 LEU A C 1
ATOM 1232 O O . LEU A 1 155 ? 14.551 8.618 0.701 1.00 91.25 155 LEU A O 1
ATOM 1236 N N . SER A 1 156 ? 15.467 6.562 0.638 1.00 92.94 156 SER A N 1
ATOM 1237 C CA . SER A 1 156 ? 16.314 6.706 1.827 1.00 92.94 156 SER A CA 1
ATOM 1238 C C . SER A 1 156 ? 15.511 7.009 3.102 1.00 92.94 156 SER A C 1
ATOM 1240 O O . SER A 1 156 ? 16.015 7.660 4.014 1.00 92.94 156 SER A O 1
ATOM 1242 N N . ASP A 1 157 ? 14.266 6.525 3.179 1.00 91.62 157 ASP A N 1
ATOM 1243 C CA . ASP A 1 157 ? 13.358 6.765 4.301 1.00 91.62 157 ASP A CA 1
ATOM 1244 C C . ASP A 1 157 ? 12.470 5.536 4.574 1.00 91.62 157 ASP A C 1
ATOM 1246 O O . ASP A 1 157 ? 12.015 4.833 3.670 1.00 91.62 157 ASP A O 1
ATOM 1250 N N . LYS A 1 158 ? 12.213 5.245 5.848 1.00 93.50 158 LYS A N 1
ATOM 1251 C CA . LYS A 1 158 ? 11.308 4.180 6.309 1.00 93.50 158 LYS A CA 1
ATOM 1252 C C . LYS A 1 158 ? 10.027 4.716 6.951 1.00 93.50 158 LYS A C 1
ATOM 1254 O O . LYS A 1 158 ? 9.086 3.939 7.114 1.00 93.50 158 LYS A O 1
ATOM 1259 N N . SER A 1 159 ? 9.990 5.999 7.304 1.00 93.12 159 SER A N 1
ATOM 1260 C CA . SER A 1 159 ? 8.877 6.666 7.982 1.00 93.12 159 SER A CA 1
ATOM 1261 C C . SER A 1 159 ? 7.647 6.829 7.091 1.00 93.12 159 SER A C 1
ATOM 1263 O O . SER A 1 159 ? 6.536 6.695 7.604 1.00 93.12 159 SER A O 1
ATOM 1265 N N . TRP A 1 160 ? 7.837 6.908 5.765 1.00 94.12 160 TRP A N 1
ATOM 1266 C CA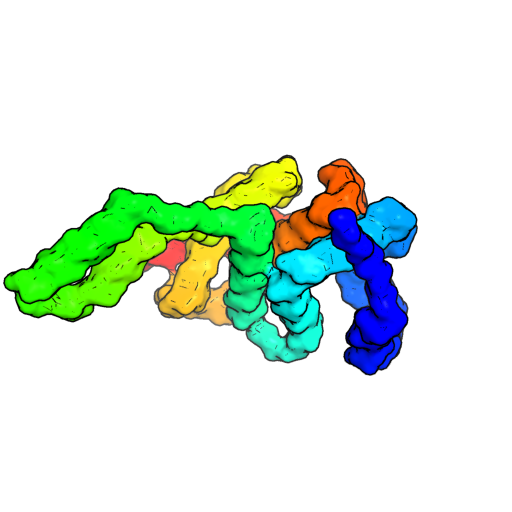 . TRP A 1 160 ? 6.771 7.103 4.770 1.00 94.12 160 TRP A CA 1
ATOM 1267 C C . TRP A 1 160 ? 5.550 6.189 4.956 1.00 94.12 160 TRP A C 1
ATOM 1269 O O . TRP A 1 160 ? 4.426 6.567 4.647 1.00 94.12 160 TRP A O 1
ATOM 1279 N N . LYS A 1 161 ? 5.738 4.977 5.486 1.00 95.19 161 LYS A N 1
ATOM 1280 C CA . LYS A 1 161 ? 4.660 4.012 5.760 1.00 95.19 161 LYS A CA 1
ATOM 1281 C C . LYS A 1 161 ? 3.699 4.507 6.839 1.00 95.19 161 LYS A C 1
ATOM 1283 O O . LYS A 1 161 ? 2.485 4.360 6.705 1.00 95.19 161 LYS A O 1
ATOM 1288 N N . ASN A 1 162 ? 4.250 5.086 7.901 1.00 94.56 162 ASN A N 1
ATOM 1289 C CA . ASN A 1 162 ? 3.479 5.705 8.972 1.00 94.56 162 ASN A CA 1
ATOM 1290 C C . ASN A 1 162 ? 2.834 6.996 8.477 1.00 94.56 162 ASN A C 1
ATOM 1292 O O . ASN A 1 162 ? 1.666 7.241 8.772 1.00 94.56 162 ASN A O 1
ATOM 1296 N N . ASP A 1 163 ? 3.568 7.772 7.681 1.00 93.44 163 ASP A N 1
ATOM 1297 C CA . ASP A 1 163 ? 3.093 9.063 7.197 1.00 93.44 163 ASP A CA 1
ATOM 1298 C C . ASP A 1 163 ? 1.915 8.893 6.238 1.00 93.44 163 ASP A C 1
ATOM 1300 O O . ASP A 1 163 ? 0.871 9.520 6.393 1.00 93.44 163 ASP A O 1
ATOM 1304 N N . LEU A 1 164 ? 2.001 7.934 5.319 1.00 93.88 164 LEU A N 1
ATOM 1305 C CA . LEU A 1 164 ? 0.881 7.562 4.462 1.00 93.88 164 LEU A CA 1
ATOM 1306 C C . LEU A 1 164 ? -0.321 7.042 5.249 1.00 93.88 164 LEU A C 1
ATOM 1308 O O . LEU A 1 164 ? -1.453 7.377 4.913 1.00 93.88 164 LEU A O 1
ATOM 1312 N N . ALA A 1 165 ? -0.111 6.242 6.295 1.00 94.25 165 ALA A N 1
ATOM 1313 C CA . ALA A 1 165 ? -1.221 5.780 7.123 1.00 94.25 165 ALA A CA 1
ATOM 1314 C C . ALA A 1 165 ? -1.902 6.940 7.871 1.00 94.25 165 ALA A C 1
ATOM 1316 O O . ALA A 1 165 ? -3.130 6.986 7.955 1.00 94.25 165 ALA A O 1
ATOM 1317 N N . ALA A 1 166 ? -1.124 7.906 8.360 1.00 92.69 166 ALA A N 1
ATOM 1318 C CA . ALA A 1 166 ? -1.650 9.116 8.979 1.00 92.69 166 ALA A CA 1
ATOM 1319 C C . ALA A 1 166 ? -2.396 9.994 7.961 1.00 92.69 166 ALA A C 1
ATOM 1321 O O . ALA A 1 166 ? -3.520 10.416 8.228 1.00 92.69 166 ALA A O 1
ATOM 1322 N N . LEU A 1 167 ? -1.830 10.195 6.767 1.00 92.62 167 LEU A N 1
ATOM 1323 C CA . LEU A 1 167 ? -2.468 10.935 5.679 1.00 92.62 167 LEU A CA 1
ATOM 1324 C C . LEU A 1 167 ? -3.787 10.277 5.250 1.00 92.62 167 LEU A C 1
ATOM 1326 O O . LEU A 1 167 ? -4.790 10.967 5.075 1.00 92.62 167 LEU A O 1
ATOM 1330 N N . ARG A 1 168 ? -3.827 8.941 5.153 1.00 93.00 168 ARG A N 1
ATOM 1331 C CA . ARG A 1 168 ? -5.066 8.187 4.922 1.00 93.00 168 ARG A CA 1
ATOM 1332 C C . ARG A 1 168 ? -6.104 8.506 5.984 1.00 93.00 168 ARG A C 1
ATOM 1334 O O . ARG A 1 168 ? -7.253 8.729 5.629 1.00 93.00 168 ARG A O 1
ATOM 1341 N N . ASN A 1 169 ? -5.732 8.521 7.262 1.00 91.06 169 ASN A N 1
ATOM 1342 C CA . ASN A 1 169 ? -6.677 8.818 8.339 1.00 91.06 169 ASN A CA 1
ATOM 1343 C C . ASN A 1 169 ? -7.201 10.257 8.256 1.00 91.06 169 ASN A C 1
ATOM 1345 O O . ASN A 1 169 ? -8.400 10.463 8.417 1.00 91.06 169 ASN A O 1
ATOM 1349 N N . ILE A 1 170 ? -6.344 11.226 7.921 1.00 89.94 170 ILE A N 1
ATOM 1350 C CA . ILE A 1 170 ? -6.763 12.616 7.691 1.00 89.94 170 ILE A CA 1
ATOM 1351 C C . ILE A 1 170 ? -7.804 12.694 6.569 1.00 89.94 170 ILE A C 1
ATOM 1353 O O . ILE A 1 170 ? -8.852 13.312 6.749 1.00 89.94 170 ILE A O 1
ATOM 1357 N N . VAL A 1 171 ? -7.539 12.045 5.430 1.00 89.25 171 VAL A N 1
ATOM 1358 C CA . VAL A 1 171 ? -8.428 12.083 4.258 1.00 89.25 171 VAL A CA 1
ATOM 1359 C C . VAL A 1 171 ? -9.718 11.300 4.496 1.00 89.25 171 VAL A C 1
ATOM 1361 O O . VAL A 1 171 ? -10.797 11.803 4.202 1.00 89.25 171 VAL A O 1
ATOM 1364 N N . ALA A 1 172 ? -9.626 10.080 5.027 1.00 87.44 172 ALA A N 1
ATOM 1365 C CA . ALA A 1 172 ? -10.766 9.180 5.185 1.00 87.44 172 ALA A CA 1
ATOM 1366 C C . ALA A 1 172 ? -11.757 9.657 6.254 1.00 87.44 172 ALA A C 1
ATOM 1368 O O . ALA A 1 172 ? -12.957 9.448 6.101 1.00 87.44 172 ALA A O 1
ATOM 1369 N N . HIS A 1 173 ? -11.266 10.295 7.318 1.00 85.44 173 HIS A N 1
ATOM 1370 C CA . HIS A 1 173 ? -12.108 10.800 8.403 1.00 85.44 173 HIS A CA 1
ATOM 1371 C C . HIS A 1 173 ? -12.447 12.287 8.264 1.00 85.44 173 HIS A C 1
ATOM 1373 O O . HIS A 1 173 ? -13.104 12.833 9.144 1.00 85.44 173 HIS A O 1
ATOM 1379 N N . GLY A 1 174 ? -12.007 12.945 7.184 1.00 84.81 174 GLY A N 1
ATOM 1380 C CA . GLY A 1 174 ? -12.275 14.366 6.957 1.00 84.81 174 GLY A CA 1
ATOM 1381 C C . GLY A 1 174 ? -11.798 15.250 8.109 1.00 84.81 174 GLY A C 1
ATOM 1382 O O . GLY A 1 174 ? -12.488 16.198 8.473 1.00 84.81 174 GLY A O 1
ATOM 1383 N N . LEU A 1 175 ? -10.644 14.924 8.712 1.00 84.38 175 LEU A N 1
ATOM 1384 C CA . LEU A 1 175 ? -10.110 15.683 9.849 1.00 84.38 175 LEU A CA 1
ATOM 1385 C C . LEU A 1 175 ? -9.898 17.148 9.453 1.00 84.38 175 LEU A C 1
ATOM 1387 O O . LEU A 1 175 ? -9.703 17.441 8.279 1.00 84.38 175 LEU A O 1
ATOM 1391 N N . GLU A 1 176 ? -9.872 18.075 10.406 1.00 79.12 176 GLU A N 1
ATOM 1392 C CA . GLU A 1 176 ? -9.772 19.516 10.118 1.00 79.12 176 GLU A CA 1
ATOM 1393 C C . GLU A 1 176 ? -8.580 19.880 9.209 1.00 79.12 176 GLU A C 1
ATOM 1395 O O . GLU A 1 176 ? -8.694 20.719 8.315 1.00 79.12 176 GLU A O 1
ATOM 1400 N N . ALA A 1 177 ? -7.449 19.183 9.362 1.00 81.06 177 ALA A N 1
ATOM 1401 C CA . ALA A 1 177 ? -6.280 19.337 8.495 1.00 81.06 177 ALA A CA 1
ATOM 1402 C C . ALA A 1 177 ? -6.569 19.040 7.008 1.00 81.06 177 ALA A C 1
ATOM 1404 O O . ALA A 1 177 ? -5.878 19.554 6.134 1.00 81.06 177 ALA A O 1
ATOM 1405 N N . SER A 1 178 ? -7.604 18.256 6.691 1.00 81.94 178 SER A N 1
ATOM 1406 C CA . SER A 1 178 ? -8.018 17.956 5.314 1.00 81.94 178 SER A CA 1
ATOM 1407 C C . SER A 1 178 ? -8.463 19.193 4.528 1.00 81.94 178 SER A C 1
ATOM 1409 O O . SER A 1 178 ? -8.377 19.179 3.302 1.00 81.94 178 SER A O 1
ATOM 1411 N N . GLN A 1 179 ? -8.855 20.286 5.195 1.00 83.12 179 GLN A N 1
ATOM 1412 C CA . GLN A 1 179 ? -9.165 21.556 4.528 1.00 83.12 179 GLN A CA 1
ATOM 1413 C C . GLN A 1 179 ? -7.941 22.138 3.805 1.00 83.12 179 GLN A C 1
ATOM 1415 O O . GLN A 1 179 ? -8.078 22.738 2.740 1.00 83.12 179 GLN A O 1
ATOM 1420 N N . GLU A 1 180 ? -6.732 21.897 4.323 1.00 82.38 180 GLU A N 1
ATOM 1421 C CA . GLU A 1 180 ? -5.484 22.326 3.680 1.00 82.38 180 GLU A CA 1
ATOM 1422 C C . GLU A 1 180 ? -5.234 21.598 2.355 1.00 82.38 180 GLU A C 1
ATOM 1424 O O . GLU A 1 180 ? -4.553 22.126 1.486 1.00 82.38 180 GLU A O 1
ATOM 1429 N N . LEU A 1 181 ? -5.835 20.422 2.141 1.00 83.88 181 LEU A N 1
ATOM 1430 C CA . LEU A 1 181 ? -5.692 19.685 0.881 1.00 83.88 181 LEU A CA 1
ATOM 1431 C C . LEU A 1 181 ? -6.357 20.389 -0.306 1.00 83.88 181 LEU A C 1
ATOM 1433 O O . LEU A 1 181 ? -6.143 20.009 -1.459 1.00 83.88 181 LEU A O 1
ATOM 1437 N N . VAL A 1 182 ? -7.199 21.390 -0.039 1.00 83.06 182 VAL A N 1
ATOM 1438 C CA . VAL A 1 182 ? -7.782 22.242 -1.076 1.00 83.06 182 VAL A CA 1
ATOM 1439 C C . VAL A 1 182 ? -6.715 23.169 -1.661 1.00 83.06 182 VAL A C 1
ATOM 1441 O O . VAL A 1 182 ? -6.677 23.340 -2.884 1.00 83.06 182 VAL A O 1
ATOM 1444 N N . THR A 1 183 ? -5.855 23.730 -0.804 1.00 83.31 183 THR A N 1
ATOM 1445 C CA . THR A 1 183 ? -4.811 24.701 -1.157 1.00 83.31 183 THR A CA 1
ATOM 1446 C C . THR A 1 183 ? -3.487 24.026 -1.507 1.00 83.31 183 THR A C 1
ATOM 1448 O O . THR A 1 183 ? -2.892 24.368 -2.526 1.00 83.31 183 THR A O 1
ATOM 1451 N N . ASP A 1 184 ? -3.062 23.029 -0.731 1.00 84.81 184 ASP A N 1
ATOM 1452 C CA . ASP A 1 184 ? -1.887 22.200 -0.995 1.00 84.81 184 ASP A CA 1
ATOM 1453 C C . ASP A 1 184 ? -2.300 20.769 -1.359 1.00 84.81 184 ASP A C 1
ATOM 1455 O O . ASP A 1 184 ? -2.584 19.913 -0.520 1.00 84.81 184 ASP A O 1
ATOM 1459 N N . ARG A 1 185 ? -2.314 20.494 -2.665 1.00 86.38 185 ARG A N 1
ATOM 1460 C CA . ARG A 1 185 ? -2.660 19.172 -3.209 1.00 86.38 185 ARG A CA 1
ATOM 1461 C C . ARG A 1 185 ? -1.465 18.219 -3.271 1.00 86.38 185 ARG A C 1
ATOM 1463 O O . ARG A 1 185 ? -1.658 17.064 -3.659 1.00 86.38 185 ARG A O 1
ATOM 1470 N N . GLY A 1 186 ? -0.259 18.665 -2.909 1.00 86.38 186 GLY A N 1
ATOM 1471 C CA . GLY A 1 186 ? 0.973 17.874 -2.963 1.00 86.38 186 GLY A CA 1
ATOM 1472 C C . GLY A 1 186 ? 0.836 16.510 -2.275 1.00 86.38 186 GLY A C 1
ATOM 1473 O O . GLY A 1 186 ? 1.080 15.485 -2.924 1.00 86.38 186 GLY A O 1
ATOM 1474 N N . PRO A 1 187 ? 0.341 16.444 -1.022 1.00 87.88 187 PRO A N 1
ATOM 1475 C CA . PRO A 1 187 ? 0.118 15.180 -0.322 1.00 87.88 187 PRO A CA 1
ATOM 1476 C C . PRO A 1 187 ? -0.833 14.224 -1.060 1.00 87.88 187 PRO A C 1
ATOM 1478 O O . PRO A 1 187 ? -0.552 13.030 -1.165 1.00 87.88 187 PRO A O 1
ATOM 1481 N N . LEU A 1 188 ? -1.925 14.741 -1.636 1.00 86.75 188 LEU A N 1
ATOM 1482 C CA . LEU A 1 188 ? -2.916 13.941 -2.368 1.00 86.75 188 LEU A CA 1
ATOM 1483 C C . LEU A 1 188 ? -2.443 13.469 -3.742 1.00 86.75 188 LEU A C 1
ATOM 1485 O O . LEU A 1 188 ? -2.976 12.493 -4.261 1.00 86.75 188 LEU A O 1
ATOM 1489 N N . TRP A 1 189 ? -1.466 14.140 -4.347 1.00 86.06 189 TRP A N 1
ATOM 1490 C CA . TRP A 1 189 ? -0.815 13.648 -5.559 1.00 86.06 189 TRP A CA 1
ATOM 1491 C C . TRP A 1 189 ? 0.255 12.602 -5.220 1.00 86.06 189 TRP A C 1
ATOM 1493 O O . TRP A 1 189 ? 0.405 11.585 -5.900 1.00 86.06 189 TRP A O 1
ATOM 1503 N N . THR A 1 190 ? 0.988 12.822 -4.137 1.00 89.25 190 THR A N 1
ATOM 1504 C CA . THR A 1 190 ? 2.155 12.010 -3.785 1.00 89.25 190 THR A CA 1
ATOM 1505 C C . THR A 1 190 ? 1.743 10.688 -3.149 1.00 89.25 190 THR A C 1
ATOM 1507 O O . THR A 1 190 ? 2.255 9.633 -3.520 1.00 89.25 190 THR A O 1
ATOM 1510 N N . GLY A 1 191 ? 0.758 10.721 -2.251 1.00 90.62 191 GLY A N 1
ATOM 1511 C CA . GLY A 1 191 ? 0.249 9.547 -1.553 1.00 90.62 191 GLY A CA 1
ATOM 1512 C C . GLY A 1 191 ? -0.153 8.387 -2.478 1.00 90.62 191 GLY A C 1
ATOM 1513 O O . GLY A 1 191 ? 0.365 7.283 -2.310 1.00 90.62 191 GLY A O 1
ATOM 1514 N N . PRO A 1 192 ? -0.996 8.614 -3.504 1.00 90.81 192 PRO A N 1
ATOM 1515 C CA . PRO A 1 192 ? -1.307 7.620 -4.532 1.00 90.81 192 PRO A CA 1
ATOM 1516 C C . PRO A 1 192 ? -0.075 6.990 -5.185 1.00 90.81 192 PRO A C 1
ATOM 1518 O O . PRO A 1 192 ? -0.012 5.773 -5.346 1.00 90.81 192 PRO A O 1
ATOM 1521 N N . GLN A 1 193 ? 0.931 7.802 -5.517 1.00 90.81 193 GLN A N 1
ATOM 1522 C CA . GLN A 1 193 ? 2.110 7.334 -6.241 1.00 90.81 193 GLN A CA 1
ATOM 1523 C C . GLN A 1 193 ? 2.945 6.345 -5.426 1.00 90.81 193 GLN A C 1
ATOM 1525 O O . GLN A 1 193 ? 3.482 5.406 -6.018 1.00 90.81 193 GLN A O 1
ATOM 1530 N N . PHE A 1 194 ? 3.028 6.514 -4.101 1.00 92.75 194 PHE A N 1
ATOM 1531 C CA . PHE A 1 194 ? 3.659 5.536 -3.211 1.00 92.75 194 PHE A CA 1
ATOM 1532 C C . PHE A 1 194 ? 2.962 4.180 -3.278 1.00 92.75 194 PHE A C 1
ATOM 1534 O O . PHE A 1 194 ? 3.609 3.147 -3.451 1.00 92.75 194 PHE A O 1
ATOM 1541 N N . ILE A 1 195 ? 1.637 4.197 -3.129 1.00 93.88 195 ILE A N 1
ATOM 1542 C CA . ILE A 1 195 ? 0.824 2.985 -3.044 1.00 93.88 195 ILE A CA 1
ATOM 1543 C C . ILE A 1 195 ? 0.875 2.230 -4.365 1.00 93.88 195 ILE A C 1
ATOM 1545 O O . ILE A 1 195 ? 1.114 1.027 -4.380 1.00 93.88 195 ILE A O 1
ATOM 1549 N N . GLU A 1 196 ? 0.699 2.946 -5.474 1.00 92.88 196 GLU A N 1
ATOM 1550 C CA . GLU A 1 196 ? 0.827 2.377 -6.807 1.00 92.88 196 GLU A CA 1
ATOM 1551 C C . GLU A 1 196 ? 2.212 1.762 -7.013 1.00 92.88 196 GLU A C 1
ATOM 1553 O O . GLU A 1 196 ? 2.303 0.667 -7.548 1.00 92.88 196 GLU A O 1
ATOM 1558 N N . LEU A 1 197 ? 3.291 2.427 -6.582 1.00 93.00 197 LEU A N 1
ATOM 1559 C CA . LEU A 1 197 ? 4.638 1.920 -6.834 1.00 93.00 197 LEU A CA 1
ATOM 1560 C C . LEU A 1 197 ? 4.881 0.644 -6.029 1.00 93.00 197 LEU A C 1
ATOM 1562 O O . LEU A 1 197 ? 5.408 -0.332 -6.558 1.00 93.00 197 LEU A O 1
ATOM 1566 N N . LEU A 1 198 ? 4.444 0.626 -4.769 1.00 95.38 198 LEU A N 1
ATOM 1567 C CA . LEU A 1 198 ? 4.514 -0.569 -3.939 1.00 95.38 198 LEU A CA 1
ATOM 1568 C C . LEU A 1 198 ? 3.707 -1.712 -4.558 1.00 95.38 198 LEU A C 1
ATOM 1570 O O . LEU A 1 198 ? 4.195 -2.837 -4.633 1.00 95.38 198 LEU A O 1
ATOM 1574 N N . PHE A 1 199 ? 2.489 -1.423 -5.016 1.00 94.81 199 PHE A N 1
ATOM 1575 C CA . PHE A 1 199 ? 1.621 -2.395 -5.667 1.00 94.81 199 PHE A CA 1
ATOM 1576 C C . PHE A 1 199 ? 2.286 -2.995 -6.913 1.00 94.81 199 PHE A C 1
ATOM 1578 O O . PHE A 1 199 ? 2.343 -4.213 -7.058 1.00 94.81 199 PHE A O 1
ATOM 1585 N N . GLU A 1 200 ? 2.847 -2.151 -7.779 1.00 93.00 200 GLU A N 1
ATOM 1586 C CA . GLU A 1 200 ? 3.526 -2.554 -9.015 1.00 93.00 200 GLU A CA 1
ATOM 1587 C C . GLU A 1 200 ? 4.757 -3.424 -8.730 1.00 93.00 200 GLU A C 1
ATOM 1589 O O . GLU A 1 200 ? 4.925 -4.480 -9.341 1.00 93.00 200 GLU A O 1
ATOM 1594 N N . VAL A 1 201 ? 5.581 -3.030 -7.754 1.00 94.62 201 VAL A N 1
ATOM 1595 C CA . VAL A 1 201 ? 6.734 -3.818 -7.290 1.00 94.62 201 VAL A CA 1
ATOM 1596 C C . VAL A 1 201 ? 6.283 -5.188 -6.791 1.00 94.62 201 VAL A C 1
ATOM 1598 O O . VAL A 1 201 ? 6.868 -6.202 -7.173 1.00 94.62 201 VAL A O 1
ATOM 1601 N N . ARG A 1 202 ? 5.237 -5.234 -5.957 1.00 95.00 202 ARG A N 1
ATOM 1602 C CA . ARG A 1 202 ? 4.715 -6.491 -5.414 1.00 95.00 202 ARG A CA 1
ATOM 1603 C C . ARG A 1 202 ? 4.194 -7.399 -6.510 1.00 95.00 202 ARG A C 1
ATOM 1605 O O . ARG A 1 202 ? 4.606 -8.550 -6.546 1.00 95.00 202 ARG A O 1
ATOM 1612 N N . ILE A 1 203 ? 3.374 -6.888 -7.424 1.00 93.44 203 ILE A N 1
ATOM 1613 C CA . ILE A 1 203 ? 2.873 -7.683 -8.547 1.00 93.44 203 ILE A CA 1
ATOM 1614 C C . ILE A 1 203 ? 4.027 -8.259 -9.361 1.00 93.44 203 ILE A C 1
ATOM 1616 O O . ILE A 1 203 ? 4.042 -9.458 -9.606 1.00 93.44 203 ILE A O 1
ATOM 1620 N N . LEU A 1 204 ? 5.023 -7.454 -9.738 1.00 93.00 204 LEU A N 1
ATOM 1621 C CA . LEU A 1 204 ? 6.160 -7.963 -10.506 1.00 93.00 204 LEU A CA 1
ATOM 1622 C C . LEU A 1 204 ? 6.881 -9.103 -9.769 1.00 93.00 204 LEU A C 1
ATOM 1624 O O . LEU A 1 204 ? 7.225 -10.109 -10.384 1.00 93.00 204 LEU A O 1
ATOM 1628 N N . MET A 1 205 ? 7.067 -8.995 -8.455 1.00 94.56 205 MET A N 1
ATOM 1629 C CA . MET A 1 205 ? 7.687 -10.070 -7.675 1.00 94.56 205 MET A CA 1
ATOM 1630 C C . MET A 1 205 ? 6.836 -11.341 -7.622 1.00 94.56 205 MET A C 1
ATOM 1632 O O . MET A 1 205 ? 7.380 -12.431 -7.778 1.00 94.56 205 MET A O 1
ATOM 1636 N N . GLU A 1 206 ? 5.518 -11.217 -7.465 1.00 93.94 206 GLU A N 1
ATOM 1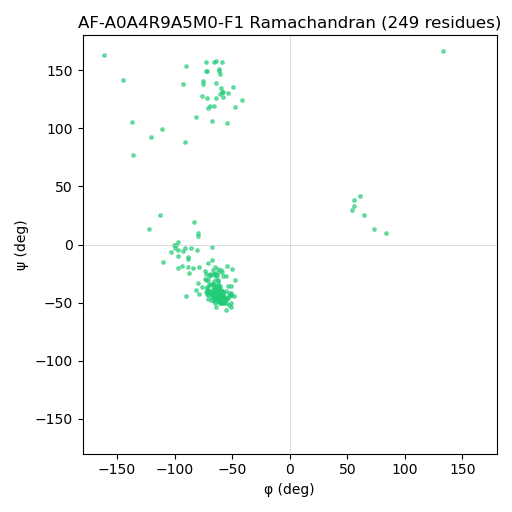637 C CA . GLU A 1 206 ? 4.595 -12.364 -7.495 1.00 93.94 206 GLU A CA 1
ATOM 1638 C C . GLU A 1 206 ? 4.540 -13.034 -8.875 1.00 93.94 206 GLU A C 1
ATOM 1640 O O . GLU A 1 206 ? 4.300 -14.231 -8.989 1.00 93.94 206 GLU A O 1
ATOM 1645 N N . LEU A 1 207 ? 4.848 -12.286 -9.935 1.00 92.50 207 LEU A N 1
ATOM 1646 C CA . LEU A 1 207 ? 5.005 -12.799 -11.298 1.00 92.50 207 LEU A CA 1
ATOM 1647 C C . LEU A 1 207 ? 6.375 -13.457 -11.542 1.00 92.50 207 LEU A C 1
ATOM 1649 O O . LEU A 1 207 ? 6.737 -13.756 -12.681 1.00 92.50 207 LEU A O 1
ATOM 1653 N N . GLY A 1 208 ? 7.163 -13.670 -10.487 1.00 92.00 208 GLY A N 1
ATOM 1654 C CA . GLY A 1 208 ? 8.447 -14.365 -10.539 1.00 92.00 208 GLY A CA 1
ATOM 1655 C C . GLY A 1 208 ? 9.632 -13.489 -10.946 1.00 92.00 208 GLY A C 1
ATOM 1656 O O . GLY A 1 208 ? 10.719 -14.011 -11.190 1.00 92.00 208 GLY A O 1
ATOM 1657 N N . PHE A 1 209 ? 9.474 -12.164 -11.025 1.00 93.56 209 PHE A N 1
ATOM 1658 C CA . PHE A 1 209 ? 10.619 -11.289 -11.269 1.00 93.56 209 PHE A CA 1
ATOM 1659 C C . PHE A 1 209 ? 11.511 -11.224 -10.022 1.00 93.56 209 PHE A C 1
ATOM 1661 O O . PHE A 1 209 ? 11.070 -10.849 -8.936 1.00 93.56 209 PHE A O 1
ATOM 1668 N N . ALA A 1 210 ? 12.805 -11.510 -10.190 1.00 92.06 210 ALA A N 1
ATOM 1669 C CA . ALA A 1 210 ? 13.789 -11.319 -9.126 1.00 92.06 210 ALA A CA 1
ATOM 1670 C C . ALA A 1 210 ? 13.870 -9.835 -8.697 1.00 92.06 210 ALA A C 1
ATOM 1672 O O . ALA A 1 210 ? 13.772 -8.957 -9.563 1.00 92.06 210 ALA A O 1
ATOM 1673 N N . PRO A 1 211 ? 14.133 -9.514 -7.413 1.00 91.44 211 PRO A N 1
ATOM 1674 C CA . PRO A 1 211 ? 14.140 -8.132 -6.914 1.00 91.44 211 PRO A CA 1
ATOM 1675 C C . PRO A 1 211 ? 15.007 -7.163 -7.734 1.00 91.44 211 PRO A C 1
ATOM 1677 O O . PRO A 1 211 ? 14.596 -6.047 -8.051 1.00 91.44 211 PRO A O 1
ATOM 1680 N N . GLN A 1 212 ? 16.197 -7.602 -8.152 1.00 90.88 212 GLN A N 1
ATOM 1681 C CA . GLN A 1 212 ? 17.121 -6.792 -8.952 1.00 90.88 212 GLN A CA 1
ATOM 1682 C C . GLN A 1 212 ? 16.555 -6.509 -10.350 1.00 90.88 212 GLN A C 1
ATOM 1684 O O . GLN A 1 212 ? 16.764 -5.432 -10.914 1.00 90.88 212 GLN A O 1
ATOM 1689 N N . ARG A 1 213 ? 15.806 -7.465 -10.913 1.00 91.81 213 ARG A N 1
ATOM 1690 C CA . ARG A 1 213 ? 15.139 -7.307 -12.205 1.00 91.81 213 ARG A CA 1
ATOM 1691 C C . ARG A 1 213 ? 13.951 -6.359 -12.099 1.00 91.81 213 ARG A C 1
ATOM 1693 O O . ARG A 1 213 ? 13.813 -5.522 -12.983 1.00 91.81 213 ARG A O 1
ATOM 1700 N N . VAL A 1 214 ? 13.157 -6.437 -11.031 1.00 92.19 214 VAL A N 1
ATOM 1701 C CA . VAL A 1 214 ? 12.046 -5.503 -10.761 1.00 92.19 214 VAL A CA 1
ATOM 1702 C C . VAL A 1 214 ? 12.549 -4.063 -10.745 1.00 92.19 214 VAL A C 1
ATOM 1704 O O . VAL A 1 214 ? 12.035 -3.223 -11.482 1.00 92.19 214 VAL A O 1
ATOM 1707 N N . ALA A 1 215 ? 13.621 -3.800 -9.991 1.00 89.62 215 ALA A N 1
ATOM 1708 C CA . ALA A 1 215 ? 14.250 -2.484 -9.936 1.00 89.62 215 ALA A CA 1
ATOM 1709 C C . ALA A 1 215 ? 14.655 -1.982 -11.329 1.00 89.62 215 ALA A C 1
ATOM 1711 O O . ALA A 1 215 ? 14.360 -0.847 -11.697 1.00 89.62 215 ALA A O 1
ATOM 1712 N N . LYS A 1 216 ? 15.298 -2.841 -12.130 1.00 90.12 216 LYS A N 1
ATOM 1713 C CA . LYS A 1 216 ? 15.700 -2.510 -13.502 1.00 90.12 216 LYS A CA 1
ATOM 1714 C C . LYS A 1 216 ? 14.496 -2.192 -14.393 1.00 90.12 216 LYS A C 1
ATOM 1716 O O . LYS A 1 216 ? 14.509 -1.173 -15.073 1.00 90.12 216 LYS A O 1
ATOM 1721 N N . VAL A 1 217 ? 13.462 -3.032 -14.367 1.00 89.44 217 VAL A N 1
ATOM 1722 C CA . VAL A 1 217 ? 12.237 -2.851 -15.163 1.00 89.44 217 VAL A CA 1
ATOM 1723 C C . VAL A 1 217 ? 11.576 -1.515 -14.842 1.00 89.44 217 VAL A C 1
ATOM 1725 O O . VAL A 1 217 ? 11.289 -0.748 -15.758 1.00 89.44 217 VAL A O 1
ATOM 1728 N N . LEU A 1 218 ? 11.401 -1.210 -13.554 1.00 89.06 218 LEU A N 1
ATOM 1729 C CA . LEU A 1 218 ? 10.764 0.027 -13.112 1.00 89.06 218 LEU A CA 1
ATOM 1730 C C . LEU A 1 218 ? 11.601 1.256 -13.476 1.00 89.06 218 LEU A C 1
ATOM 1732 O O . LEU A 1 218 ? 11.047 2.216 -14.003 1.00 89.06 218 LEU A O 1
ATOM 1736 N N . ARG A 1 219 ? 12.927 1.210 -13.296 1.00 88.25 219 ARG A N 1
ATOM 1737 C CA . ARG A 1 219 ? 13.845 2.309 -13.654 1.00 88.25 219 ARG A CA 1
ATOM 1738 C C . ARG A 1 219 ? 13.902 2.604 -15.156 1.00 88.25 219 ARG A C 1
ATOM 1740 O O . ARG A 1 219 ? 14.160 3.738 -15.543 1.00 88.25 219 ARG A O 1
ATOM 1747 N N . GLU A 1 220 ? 13.640 1.609 -16.003 1.00 85.31 220 GLU A N 1
ATOM 1748 C CA . GLU A 1 220 ? 13.580 1.757 -17.467 1.00 85.31 220 GLU A CA 1
ATOM 1749 C C . GLU A 1 220 ? 12.237 2.326 -17.974 1.00 85.31 220 GLU A C 1
ATOM 1751 O O . GLU A 1 220 ? 12.076 2.579 -19.179 1.00 85.31 220 GLU A O 1
ATOM 1756 N N . THR A 1 221 ? 11.257 2.528 -17.085 1.00 80.94 221 THR A N 1
ATOM 1757 C CA . THR A 1 221 ? 10.002 3.202 -17.434 1.00 80.94 221 THR A CA 1
ATOM 1758 C C . THR A 1 221 ? 10.220 4.710 -17.563 1.00 80.94 221 THR A C 1
ATOM 1760 O O . THR A 1 221 ? 10.892 5.336 -16.745 1.00 80.94 221 THR A O 1
ATOM 1763 N N . ALA A 1 222 ? 9.612 5.329 -18.580 1.00 71.88 222 ALA A N 1
ATOM 1764 C CA . ALA A 1 222 ? 9.827 6.748 -18.891 1.00 71.88 222 ALA A CA 1
ATOM 1765 C C . ALA A 1 222 ? 9.440 7.707 -17.746 1.00 71.88 222 ALA A C 1
ATOM 1767 O O . ALA A 1 222 ? 9.924 8.832 -17.689 1.00 71.88 222 ALA A O 1
ATOM 1768 N N . ARG A 1 223 ? 8.574 7.267 -16.823 1.00 80.31 223 ARG A N 1
ATOM 1769 C CA . ARG A 1 223 ? 8.066 8.083 -15.709 1.00 80.31 223 ARG A CA 1
ATOM 1770 C C . ARG A 1 223 ? 8.823 7.872 -14.397 1.00 80.31 223 ARG A C 1
ATOM 1772 O O . ARG A 1 223 ? 8.540 8.583 -13.439 1.00 80.31 223 ARG A O 1
ATOM 1779 N N . TRP A 1 224 ? 9.772 6.934 -14.339 1.00 86.12 224 TRP A N 1
ATOM 1780 C CA . TRP A 1 224 ? 10.452 6.556 -13.099 1.00 86.12 224 TRP A CA 1
ATOM 1781 C C . TRP A 1 224 ? 11.105 7.735 -12.378 1.00 86.12 224 TRP A C 1
ATOM 1783 O O . TRP A 1 224 ? 10.801 7.993 -11.217 1.00 86.12 224 TRP A O 1
ATOM 1793 N N . TYR A 1 225 ? 11.987 8.456 -13.073 1.00 84.31 225 TYR A N 1
ATOM 1794 C CA . TYR A 1 225 ? 12.760 9.538 -12.468 1.00 84.31 225 TYR A CA 1
ATOM 1795 C C . TYR A 1 225 ? 11.853 10.650 -11.950 1.00 84.31 225 TYR A C 1
ATOM 1797 O O . TYR A 1 225 ? 11.961 11.026 -10.789 1.00 84.31 225 TYR A O 1
ATOM 1805 N N . GLY A 1 226 ? 10.903 11.109 -12.772 1.00 85.06 226 GLY A N 1
ATOM 1806 C CA . GLY A 1 226 ? 9.935 12.124 -12.354 1.00 85.06 226 GLY A CA 1
ATOM 1807 C C . GLY A 1 226 ? 9.107 11.678 -11.148 1.00 85.06 226 GLY A C 1
ATOM 1808 O O . GLY A 1 226 ? 8.906 12.457 -10.221 1.00 85.06 226 GLY A O 1
ATOM 1809 N N . ARG A 1 227 ? 8.698 10.405 -11.115 1.00 88.38 227 ARG A N 1
ATOM 1810 C CA . ARG A 1 227 ? 7.955 9.819 -9.995 1.00 88.38 227 ARG A CA 1
ATOM 1811 C C . ARG A 1 227 ? 8.780 9.801 -8.712 1.00 88.38 227 ARG A C 1
ATOM 1813 O O . ARG A 1 227 ? 8.323 10.326 -7.707 1.00 88.38 227 ARG A O 1
ATOM 1820 N N . ILE A 1 228 ? 9.989 9.238 -8.725 1.00 90.31 228 ILE A N 1
ATOM 1821 C CA . ILE A 1 228 ? 10.833 9.165 -7.521 1.00 90.31 228 ILE A CA 1
ATOM 1822 C C . ILE A 1 228 ? 11.231 10.552 -7.020 1.00 90.31 228 ILE A C 1
ATOM 1824 O O . ILE A 1 228 ? 11.205 10.781 -5.813 1.00 90.31 228 ILE A O 1
ATOM 1828 N N . THR A 1 229 ? 11.565 11.480 -7.917 1.00 87.31 229 THR A N 1
ATOM 1829 C CA . THR A 1 229 ? 11.855 12.868 -7.540 1.00 87.31 229 THR A CA 1
ATOM 1830 C C . THR A 1 229 ? 10.647 13.504 -6.857 1.00 87.31 229 THR A C 1
ATOM 1832 O O . THR A 1 229 ? 10.778 13.978 -5.732 1.00 87.31 229 THR A O 1
ATOM 1835 N N . ALA A 1 230 ? 9.455 13.398 -7.455 1.00 86.38 230 ALA A N 1
ATOM 1836 C CA . ALA A 1 230 ? 8.232 13.919 -6.852 1.00 86.38 230 ALA A CA 1
ATOM 1837 C C . ALA A 1 230 ? 7.946 13.286 -5.479 1.00 86.38 230 ALA A C 1
ATOM 1839 O O . ALA A 1 230 ? 7.570 13.998 -4.550 1.00 86.38 230 ALA A O 1
ATOM 1840 N N . LEU A 1 231 ? 8.157 11.974 -5.320 1.00 90.62 231 LEU A N 1
ATOM 1841 C CA . LEU A 1 231 ? 7.996 11.299 -4.028 1.00 90.62 231 LEU A CA 1
ATOM 1842 C C . LEU A 1 231 ? 8.948 11.854 -2.960 1.00 90.62 231 LEU A C 1
ATOM 1844 O O . LEU A 1 231 ? 8.520 12.090 -1.834 1.00 90.62 231 LEU A O 1
ATOM 1848 N N . LYS A 1 232 ? 10.221 12.080 -3.306 1.00 89.44 232 LYS A N 1
ATOM 1849 C CA . LYS A 1 232 ? 11.230 12.621 -2.381 1.00 89.44 232 LYS A CA 1
ATOM 1850 C C . LYS A 1 232 ? 10.934 14.063 -1.988 1.00 89.44 232 LYS A C 1
ATOM 1852 O O . LYS A 1 232 ? 11.003 14.400 -0.811 1.00 89.44 232 LYS A O 1
ATOM 1857 N N . GLU A 1 233 ? 10.588 14.899 -2.960 1.00 85.81 233 GLU A N 1
ATOM 1858 C CA . GLU A 1 233 ? 10.337 16.327 -2.742 1.00 85.81 233 GLU A CA 1
ATOM 1859 C C . GLU A 1 233 ? 9.084 16.563 -1.891 1.00 85.81 233 GLU A C 1
ATOM 1861 O O . GLU A 1 233 ? 9.089 17.409 -0.997 1.00 85.81 233 GLU A O 1
ATOM 1866 N N . ASN A 1 234 ? 8.030 15.771 -2.109 1.00 86.62 234 ASN A N 1
ATOM 1867 C CA . ASN A 1 234 ? 6.744 15.957 -1.436 1.00 86.62 234 ASN A CA 1
ATOM 1868 C C . ASN A 1 234 ? 6.596 15.169 -0.126 1.00 86.62 234 ASN A C 1
ATOM 1870 O O . ASN A 1 234 ? 5.583 15.316 0.560 1.00 86.62 234 ASN A O 1
ATOM 1874 N N . LEU A 1 235 ? 7.583 14.354 0.260 1.00 86.50 235 LEU A N 1
ATOM 1875 C CA . LEU A 1 235 ? 7.553 13.652 1.546 1.00 86.50 235 LEU A CA 1
ATOM 1876 C C . LEU A 1 235 ? 7.486 14.646 2.718 1.00 86.50 235 LEU A C 1
ATOM 1878 O O . LEU A 1 235 ? 6.719 14.464 3.662 1.00 86.50 235 LEU A O 1
ATOM 1882 N N . SER A 1 236 ? 8.232 15.748 2.611 1.00 84.38 236 SER A N 1
ATOM 1883 C CA . SER A 1 236 ? 8.221 16.830 3.598 1.00 84.38 236 SER A CA 1
ATOM 1884 C C . SER A 1 236 ? 6.839 17.484 3.735 1.00 84.38 236 SER A C 1
ATOM 1886 O O . SER A 1 236 ? 6.416 17.775 4.852 1.00 84.38 236 SER A O 1
ATOM 1888 N N . ALA A 1 237 ? 6.104 17.647 2.628 1.00 84.12 237 ALA A N 1
ATOM 1889 C CA . ALA A 1 237 ? 4.754 18.208 2.625 1.00 84.12 237 ALA A CA 1
ATOM 1890 C C . ALA A 1 237 ? 3.756 17.299 3.359 1.00 84.12 237 ALA A C 1
ATOM 1892 O O . ALA A 1 237 ? 2.955 17.780 4.163 1.00 84.12 237 ALA A O 1
ATOM 1893 N N . ILE A 1 238 ? 3.849 15.979 3.152 1.00 87.75 238 ILE A N 1
ATOM 1894 C CA . ILE A 1 238 ? 3.036 15.001 3.889 1.00 87.75 238 ILE A CA 1
ATOM 1895 C C . ILE A 1 238 ? 3.331 15.102 5.393 1.00 87.75 238 ILE A C 1
ATOM 1897 O O . ILE A 1 238 ? 2.405 15.223 6.197 1.00 87.75 238 ILE A O 1
ATOM 1901 N N . ASN A 1 239 ? 4.609 15.127 5.775 1.00 89.62 239 ASN A N 1
ATOM 1902 C CA . ASN A 1 239 ? 5.020 15.206 7.178 1.00 89.62 239 ASN A CA 1
ATOM 1903 C C . ASN A 1 239 ? 4.554 16.500 7.846 1.00 89.62 239 ASN A C 1
ATOM 1905 O O . ASN A 1 239 ? 4.028 16.469 8.959 1.00 89.62 239 ASN A O 1
ATOM 1909 N N . ALA A 1 240 ? 4.685 17.629 7.149 1.00 87.19 240 ALA A N 1
ATOM 1910 C CA . ALA A 1 240 ? 4.234 18.922 7.642 1.00 87.19 240 ALA A CA 1
ATOM 1911 C C . ALA A 1 240 ? 2.714 18.938 7.879 1.00 87.19 240 ALA A C 1
ATOM 1913 O O . ALA A 1 240 ? 2.255 19.452 8.898 1.00 87.19 240 ALA A O 1
ATOM 1914 N N . MET A 1 241 ? 1.934 18.327 6.983 1.00 87.44 241 MET A N 1
ATOM 1915 C CA . MET A 1 241 ? 0.486 18.205 7.146 1.00 87.44 241 MET A CA 1
ATOM 1916 C C . MET A 1 241 ? 0.108 17.346 8.362 1.00 87.44 241 MET A C 1
ATOM 1918 O O . MET A 1 241 ? -0.765 17.718 9.149 1.00 87.44 241 MET A O 1
ATOM 1922 N N . ILE A 1 242 ? 0.773 16.203 8.542 1.00 88.75 242 ILE A N 1
ATOM 1923 C CA . ILE A 1 242 ? 0.528 15.304 9.679 1.00 88.75 242 ILE A CA 1
ATOM 1924 C C . ILE A 1 242 ? 0.854 16.003 10.994 1.00 88.75 242 ILE A C 1
ATOM 1926 O O . ILE A 1 242 ? 0.087 15.899 11.951 1.00 88.75 242 ILE A O 1
ATOM 1930 N N . GLN A 1 243 ? 1.974 16.722 11.039 1.00 89.62 243 GLN A N 1
ATOM 1931 C CA . GLN A 1 243 ? 2.403 17.443 12.227 1.00 89.62 243 GLN A CA 1
ATOM 1932 C C . GLN A 1 243 ? 1.375 18.507 12.634 1.00 89.62 243 GLN A C 1
ATOM 1934 O O . GLN A 1 243 ? 0.920 18.502 13.777 1.00 89.62 243 GLN A O 1
ATOM 1939 N N . ARG A 1 244 ? 0.898 19.319 11.683 1.00 86.06 244 ARG A N 1
ATOM 1940 C CA . ARG A 1 244 ? -0.171 20.299 11.936 1.00 86.06 244 ARG A CA 1
ATOM 1941 C C . ARG A 1 244 ? -1.470 19.647 12.403 1.00 86.06 244 ARG A C 1
ATOM 1943 O O . ARG A 1 244 ? -2.120 20.150 13.315 1.00 86.06 244 ARG A O 1
ATOM 1950 N N . SER A 1 245 ? -1.847 18.506 11.819 1.00 87.06 245 SER A N 1
ATOM 1951 C CA . SER A 1 245 ? -3.032 17.764 12.264 1.00 87.06 245 SER A CA 1
ATOM 1952 C C . SER A 1 245 ? -2.925 17.317 13.724 1.00 87.06 245 SER A C 1
ATOM 1954 O O . SER A 1 245 ? -3.942 17.292 14.410 1.00 87.06 245 SER A O 1
ATOM 1956 N N . ARG A 1 246 ? -1.727 16.950 14.196 1.00 87.81 246 ARG A N 1
ATOM 1957 C CA . ARG A 1 246 ? -1.495 16.563 15.596 1.00 87.81 246 ARG A CA 1
ATOM 1958 C C . ARG A 1 246 ? -1.559 17.762 16.533 1.00 87.81 246 ARG A C 1
ATOM 1960 O O . ARG A 1 246 ? -2.174 17.660 17.585 1.00 87.81 246 ARG A O 1
ATOM 1967 N N . GLU A 1 247 ? -0.963 18.884 16.140 1.00 88.81 247 GLU A N 1
ATOM 1968 C CA . GLU A 1 247 ? -0.967 20.127 16.926 1.00 88.81 247 GLU A CA 1
ATOM 1969 C C . GLU A 1 247 ? -2.393 20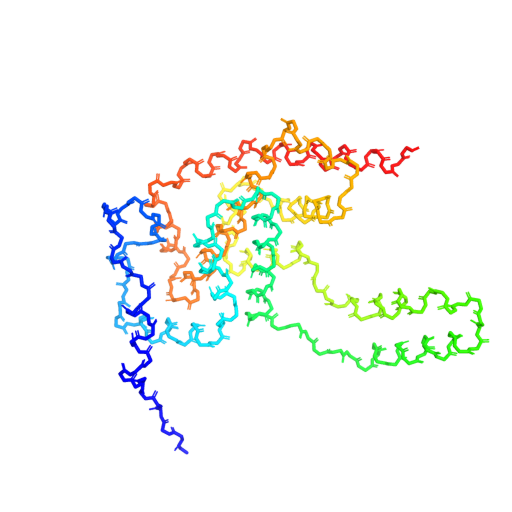.642 17.164 1.00 88.81 247 GLU A C 1
ATOM 1971 O O . GLU A 1 247 ? -2.741 21.013 18.283 1.00 88.81 247 GLU A O 1
ATOM 1976 N N . ARG A 1 248 ? -3.256 20.572 16.143 1.00 86.12 248 ARG A N 1
ATOM 1977 C CA . ARG A 1 248 ? -4.670 20.966 16.267 1.00 86.12 248 ARG A CA 1
ATOM 1978 C C . ARG A 1 248 ? -5.487 20.044 17.164 1.00 86.12 248 ARG A C 1
ATOM 1980 O O . ARG A 1 248 ? -6.373 20.514 17.852 1.00 86.12 248 ARG A O 1
ATOM 1987 N N . GLN A 1 249 ? -5.188 18.746 17.187 1.00 80.38 249 GLN A N 1
ATOM 1988 C CA . GLN A 1 249 ? -5.872 17.801 18.082 1.00 80.38 249 GLN A CA 1
ATOM 1989 C C . GLN A 1 249 ? -5.501 17.985 19.561 1.00 80.38 249 GLN A C 1
ATOM 1991 O O . GLN A 1 249 ? -6.173 17.428 20.425 1.00 80.38 249 GLN A O 1
ATOM 1996 N N . GLN A 1 250 ? -4.414 18.707 19.849 1.00 81.31 250 GLN A N 1
ATOM 1997 C CA . GLN A 1 250 ? -3.943 18.992 21.207 1.00 81.31 250 GLN A CA 1
ATOM 1998 C C . GLN A 1 250 ? -4.399 20.360 21.735 1.00 81.31 250 GLN A C 1
ATOM 2000 O O . GLN A 1 250 ? -4.189 20.635 22.916 1.00 81.31 250 GLN A O 1
ATOM 2005 N N . SER A 1 251 ? -4.971 21.204 20.870 1.00 73.00 251 SER A N 1
ATOM 2006 C CA . SER A 1 251 ? -5.477 22.545 21.197 1.00 73.00 251 SER A CA 1
ATOM 2007 C C . SER A 1 251 ? -6.969 22.502 21.509 1.00 73.00 251 SER A C 1
ATOM 2009 O O . SER A 1 251 ? -7.393 23.270 22.399 1.00 73.00 251 SER A O 1
#

Mean predicted aligned error: 9.37 Å

Secondary structure (DSSP, 8-state):
-----PPPHHHHHHHHSSS-PPSS-TTTT--SS-GGG--HHHHHHHHHHHHHHTHHHHHHHHHHHH-TT--HHHHHHHHHHHHHHHHHHHSPPPPPPHHHHHHHHHHHHHHHH-GGGGGGHHHHHHHHHHTTSPPHHHHHHHHHHHTTTHHHHHHT-STHHHHHHHHHHHHHTT-GGGGGGGT--HHHHHHHHHHHHHHHHHHHHHTT--HHHHHHHHHTSTTHHHHHHHHHHHHHHHHHHHHHHHHHHT-

pLDDT: mean 82.39, std 16.76, range [32.59, 97.25]

Radius of gyration: 21.6 Å; Cα contacts (8 Å, |Δi|>4): 170; chains: 1; bounding box: 44×62×64 Å

Solvent-accessible surface area (backbone atoms only — not comparable to full-atom values): 14595 Å² total; per-residue (Å²): 137,82,79,82,76,73,85,53,80,68,68,61,42,70,76,67,74,79,60,78,79,71,89,68,66,73,80,77,71,68,60,83,63,59,76,91,74,58,58,59,83,76,26,46,65,41,41,55,50,47,46,67,75,37,35,72,29,51,54,49,47,55,48,59,76,68,54,79,92,68,51,52,68,56,50,33,55,52,44,53,52,31,52,52,44,41,46,40,66,78,50,65,76,77,78,86,49,70,67,54,54,49,49,49,53,50,51,53,53,52,36,74,73,34,72,90,40,54,89,46,47,67,60,54,51,48,52,62,70,44,73,77,57,74,49,64,31,55,47,48,46,50,53,32,51,77,49,74,32,47,65,36,60,77,62,75,42,75,60,62,36,52,50,48,39,50,52,47,51,32,61,76,67,63,35,80,55,43,64,50,47,77,81,52,46,57,41,49,60,40,51,37,53,54,51,53,50,52,48,52,54,47,51,43,41,71,42,68,41,51,72,73,52,46,53,52,46,46,63,70,36,95,58,33,66,64,50,55,49,48,46,59,68,37,46,58,53,40,52,53,50,54,52,54,41,52,56,60,76,75,107

Foldseek 3Di:
DDDDDDDDPVVVVVVVPPDDPDPDDPLVLQPLFDPVLDPCVQQVVLLVVCCVQLVVLVVLVVVLSPDPDDDLLVLLLSLLVSLLSVLCSVPPQDPDDPVLVVQLVVLVVVCVVDVVCVVCNVVSNVCSVCVRPDQQLRSLLV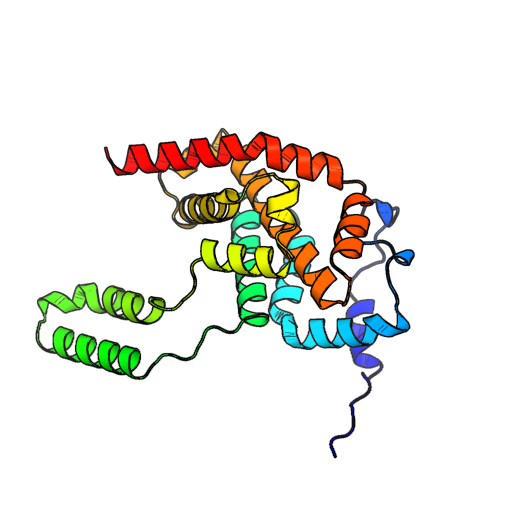LCVVLVVVLCVLLVHSCLSVLLSLVNCCSVVVQPLVVCCVVVVLCSVLSSLSSVLSVSSSSCVSSVQDSVSSVVRLCPRPCNVVNSVSNNVSSVVSVVSSVVSVVVVVD

Sequence (251 aa):
MEKTGEPTPGELRLYAQSVSRPEGPLLEWGLLHRRGHWDLEAQLPVLFTFVRTHRSAVDQYVSYKNVPGCTWQMRFAVLYQIIETLDRALNPDPPKTEAQQAAAAAIQKVVAQEPMLMPFTEELQSAIQHVQVKSLAQRLSRLDQQANGFLSAELSDKSWKNDLAALRNIVAHGLEASQELVTDRGPLWTGPQFIELLFEVRILMELGFAPQRVAKVLRETARWYGRITALKENLSAINAMIQRSRERQQS